Protein AF-A0A2V6MAR8-F1 (afdb_monomer)

Radius of gyration: 21.87 Å; Cα contacts (8 Å, |Δi|>4): 133; chains: 1; bounding box: 44×50×60 Å

Mean predicted aligned error: 7.41 Å

Secondary structure (DSSP, 8-state):
--GGGS-HHHHTT-----SS-----PPPHHHHHHHHHHHHHHH-S--SHHHHHHHHHHHHHHHHHHHHHHHHHHHHHHHHHHHHHTTTS-HHHHHHHHHHHHHHHHHHHHHHHHHHHHHHHHHHHHHHHHHHT-S--S-GGGHHHHHHHHHHS-HHHHHHHHHHHHHHHHHHTTTS-HHHHHHHHHHHHH-

pLDDT: mean 89.57, std 11.99, range [52.94, 98.31]

Solvent-accessible surface area (backbone atoms only — not comparable to full-atom values): 10884 Å² total; per-residue (Å²): 133,69,76,86,78,53,59,68,79,56,56,77,68,55,77,86,70,73,94,69,69,90,65,79,77,75,68,51,75,69,47,46,52,49,51,52,52,51,40,55,58,52,68,53,89,70,78,36,66,67,56,8,49,52,51,26,52,50,53,51,52,50,52,51,52,51,51,49,53,46,47,53,55,44,53,57,50,50,52,53,48,47,72,72,36,67,88,78,52,60,76,64,60,54,56,52,49,54,53,49,45,55,53,47,42,56,52,54,46,52,52,56,51,48,50,48,53,50,50,53,48,52,51,55,49,36,22,50,33,53,64,71,72,55,86,80,69,87,54,68,97,44,45,70,37,26,40,54,48,26,77,74,50,54,70,69,61,52,54,52,25,53,52,38,48,51,54,35,52,57,46,64,74,52,91,58,61,59,72,59,47,42,44,55,30,26,48,64,48,51,75

Structure (mmCIF, N/CA/C/O backbone):
data_AF-A0A2V6MAR8-F1
#
_entry.id   AF-A0A2V6MAR8-F1
#
loop_
_atom_site.group_PDB
_atom_site.id
_atom_site.type_symbol
_atom_site.label_atom_id
_atom_site.label_alt_id
_atom_site.label_comp_id
_atom_site.label_asym_id
_atom_site.label_entity_id
_atom_site.label_seq_id
_atom_site.pdbx_PDB_ins_code
_atom_site.Cartn_x
_atom_site.Cartn_y
_atom_site.Cartn_z
_atom_site.occupancy
_atom_site.B_iso_or_equiv
_atom_site.auth_seq_id
_atom_site.auth_comp_id
_atom_site.auth_asym_id
_atom_site.auth_atom_id
_atom_site.pdbx_PDB_model_num
ATOM 1 N N . ALA A 1 1 ? 12.612 -32.751 18.672 1.00 58.44 1 ALA A N 1
ATOM 2 C CA . ALA A 1 1 ? 13.575 -33.664 18.025 1.00 58.44 1 ALA A CA 1
ATOM 3 C C . ALA A 1 1 ? 14.933 -32.982 18.042 1.00 58.44 1 ALA A C 1
ATOM 5 O O . ALA A 1 1 ? 14.969 -31.790 17.761 1.00 58.44 1 ALA A O 1
ATOM 6 N N . LEU A 1 2 ? 15.996 -33.681 18.447 1.00 62.19 2 LEU A N 1
ATOM 7 C CA . LEU A 1 2 ? 17.353 -33.127 18.490 1.00 62.19 2 LEU A CA 1
ATOM 8 C C . LEU A 1 2 ? 17.918 -33.113 17.057 1.00 62.19 2 LEU A C 1
ATOM 10 O O . LEU A 1 2 ? 18.006 -34.187 16.458 1.00 62.19 2 LEU A O 1
ATOM 14 N N . PRO A 1 3 ? 18.248 -31.946 16.473 1.00 61.47 3 PRO A N 1
ATOM 15 C CA . PRO A 1 3 ? 18.734 -31.848 15.092 1.00 61.47 3 PRO A CA 1
ATOM 16 C C . PRO A 1 3 ? 20.021 -32.644 14.847 1.00 61.47 3 PRO A C 1
ATOM 18 O O . PRO A 1 3 ? 20.232 -33.151 13.751 1.00 61.47 3 PRO A O 1
ATOM 21 N N . GLU A 1 4 ? 20.842 -32.810 15.886 1.00 66.88 4 GLU A N 1
ATOM 22 C CA . GLU A 1 4 ? 22.088 -33.587 15.857 1.00 66.88 4 GLU A CA 1
ATOM 23 C C . GLU A 1 4 ? 21.898 -35.109 15.732 1.00 66.88 4 GLU A C 1
ATOM 25 O O . GLU A 1 4 ? 22.864 -35.831 15.511 1.00 66.88 4 GLU A O 1
ATOM 30 N N . ALA A 1 5 ? 20.662 -35.610 15.819 1.00 70.38 5 ALA A N 1
ATOM 31 C CA . ALA A 1 5 ? 20.344 -37.016 15.559 1.00 70.38 5 ALA A CA 1
ATOM 32 C C . ALA A 1 5 ? 20.060 -37.313 14.070 1.00 70.38 5 ALA A C 1
ATOM 34 O O . ALA A 1 5 ? 19.787 -38.461 13.714 1.00 70.38 5 ALA A O 1
ATOM 35 N N . LEU A 1 6 ? 20.074 -36.296 13.199 1.00 66.56 6 LEU A N 1
ATOM 36 C CA . LEU A 1 6 ? 19.856 -36.468 11.764 1.00 66.56 6 LEU A CA 1
ATOM 37 C C . LEU A 1 6 ? 21.172 -36.834 11.052 1.00 66.56 6 LEU A C 1
ATOM 39 O O . LEU A 1 6 ? 22.205 -36.232 11.341 1.00 66.56 6 LEU A O 1
ATOM 43 N N . PRO A 1 7 ? 21.157 -37.771 10.084 1.00 72.06 7 PRO A N 1
ATOM 44 C CA . PRO A 1 7 ? 22.328 -38.080 9.263 1.00 72.06 7 PRO A CA 1
ATOM 45 C C . PRO A 1 7 ? 22.885 -36.827 8.563 1.00 72.06 7 PRO A C 1
ATOM 47 O O . PRO A 1 7 ? 22.108 -36.013 8.059 1.00 72.06 7 PRO A O 1
ATOM 50 N N . GLU A 1 8 ? 24.213 -36.694 8.451 1.00 60.75 8 GLU A N 1
ATOM 51 C CA . GLU A 1 8 ? 24.885 -35.523 7.842 1.00 60.75 8 GLU A CA 1
ATOM 52 C C . GLU A 1 8 ? 24.373 -35.185 6.431 1.00 60.75 8 GLU A C 1
ATOM 54 O O . GLU A 1 8 ? 24.293 -34.019 6.039 1.00 60.75 8 GLU A O 1
ATOM 59 N N . THR A 1 9 ? 23.947 -36.199 5.675 1.00 62.62 9 THR A N 1
ATOM 60 C CA . THR A 1 9 ? 23.378 -36.044 4.328 1.00 62.62 9 THR A CA 1
ATOM 61 C C . THR A 1 9 ? 22.035 -35.311 4.316 1.00 62.62 9 THR A C 1
ATOM 63 O O . THR A 1 9 ? 21.698 -34.671 3.317 1.00 62.62 9 THR A O 1
ATOM 66 N N . ILE A 1 10 ? 21.276 -35.375 5.414 1.00 61.59 10 ILE A N 1
ATOM 67 C CA . ILE A 1 10 ? 20.036 -34.621 5.618 1.00 61.59 10 ILE A CA 1
ATOM 68 C C . ILE A 1 10 ? 20.364 -33.211 6.117 1.00 61.59 10 ILE A C 1
ATOM 70 O O . ILE A 1 10 ? 19.795 -32.248 5.605 1.00 61.59 10 ILE A O 1
ATOM 74 N N . VAL A 1 11 ? 21.327 -33.062 7.034 1.00 58.59 11 VAL A N 1
ATOM 75 C CA . VAL A 1 11 ? 21.758 -31.751 7.561 1.00 58.59 11 VAL A CA 1
ATOM 76 C C . VAL A 1 11 ? 22.296 -30.849 6.443 1.00 58.59 11 VAL A C 1
ATOM 78 O O . VAL A 1 11 ? 21.916 -29.685 6.368 1.00 58.59 11 VAL A O 1
ATOM 81 N N . SER A 1 12 ? 23.067 -31.397 5.494 1.00 63.56 12 SER A N 1
ATOM 82 C CA . SER A 1 12 ? 23.578 -30.662 4.322 1.00 63.56 12 SER A CA 1
ATOM 83 C C . SER A 1 12 ? 22.485 -30.147 3.371 1.00 63.56 12 SER A C 1
ATOM 85 O O . SER A 1 12 ? 22.765 -29.276 2.547 1.00 63.56 12 SER A O 1
ATOM 87 N N . ARG A 1 13 ? 21.262 -30.689 3.440 1.00 63.19 13 ARG A N 1
ATOM 88 C CA . ARG A 1 13 ? 20.110 -30.278 2.614 1.00 63.19 13 ARG A CA 1
ATOM 89 C C . ARG A 1 13 ? 19.096 -29.433 3.380 1.00 63.19 13 ARG A C 1
ATOM 91 O O . ARG A 1 13 ? 18.152 -28.924 2.779 1.00 63.19 13 ARG A O 1
ATOM 98 N N . CYS A 1 14 ? 19.268 -29.288 4.690 1.00 67.94 14 CYS A N 1
ATOM 99 C CA . CYS A 1 14 ? 18.404 -28.451 5.501 1.00 67.94 14 CYS A CA 1
ATOM 100 C C . CYS A 1 14 ? 18.826 -26.990 5.337 1.00 67.94 14 CYS A C 1
ATOM 102 O O . CYS A 1 14 ? 19.854 -26.557 5.853 1.00 67.94 14 CYS A O 1
ATOM 104 N N . LEU A 1 15 ? 18.004 -26.212 4.635 1.00 66.81 15 LEU A N 1
ATOM 105 C CA . LEU A 1 15 ? 18.056 -24.760 4.732 1.00 66.81 15 LEU A CA 1
ATOM 106 C C . LEU A 1 15 ? 17.546 -24.372 6.122 1.00 66.81 15 LEU A C 1
ATOM 108 O O . LEU A 1 15 ? 16.363 -24.534 6.422 1.00 66.81 15 LEU A O 1
ATOM 112 N N . SER A 1 16 ? 18.440 -23.877 6.979 1.00 66.31 16 SER A N 1
ATOM 113 C CA . SER A 1 16 ? 18.031 -23.227 8.223 1.00 66.31 16 SER A CA 1
ATOM 114 C C . SER A 1 16 ? 17.357 -21.907 7.860 1.00 66.31 16 SER A C 1
ATOM 116 O O . SER A 1 16 ? 18.019 -20.915 7.556 1.00 66.31 16 SER A O 1
ATOM 118 N N . LEU A 1 17 ? 16.026 -21.925 7.812 1.00 65.88 17 LEU A N 1
ATOM 119 C CA . LEU A 1 17 ? 15.206 -20.737 7.631 1.00 65.88 17 LEU A CA 1
ATOM 120 C C . LEU A 1 17 ? 14.864 -20.202 9.022 1.00 65.88 17 LEU A C 1
ATOM 122 O O . LEU A 1 17 ? 14.021 -20.796 9.702 1.00 65.88 17 LEU A O 1
ATOM 126 N N . PRO A 1 18 ? 15.498 -19.111 9.489 1.00 63.75 18 PRO A N 1
ATOM 127 C CA . PRO A 1 18 ? 15.055 -18.477 10.716 1.00 63.75 18 PRO A CA 1
ATOM 128 C C . PRO A 1 18 ? 13.604 -18.026 10.513 1.00 63.75 18 PRO A C 1
ATOM 130 O O . PRO A 1 18 ? 13.328 -17.132 9.720 1.00 63.75 18 PRO A O 1
ATOM 133 N N . LEU A 1 19 ? 12.664 -18.645 11.236 1.00 64.50 19 LEU A N 1
ATOM 134 C CA . LEU A 1 19 ? 11.239 -18.277 11.185 1.00 64.50 19 LEU A CA 1
ATOM 135 C C . LEU A 1 19 ? 10.986 -16.856 11.713 1.00 64.50 19 LEU A C 1
ATOM 137 O O . LEU A 1 19 ? 9.907 -16.298 11.535 1.00 64.50 19 LEU A O 1
ATOM 141 N N . ARG A 1 20 ? 11.983 -16.282 12.392 1.00 55.28 20 ARG A N 1
ATOM 142 C CA . ARG A 1 20 ? 11.962 -14.946 12.966 1.00 55.28 20 ARG A CA 1
ATOM 143 C C . ARG A 1 20 ? 13.319 -14.297 12.724 1.00 55.28 20 ARG A C 1
ATOM 145 O O . ARG A 1 20 ? 14.280 -14.559 13.442 1.00 55.28 20 ARG A O 1
ATOM 152 N N . THR A 1 21 ? 13.407 -13.471 11.693 1.00 56.12 21 THR A N 1
ATOM 153 C CA . THR A 1 21 ? 14.585 -12.638 11.456 1.00 56.12 21 THR A CA 1
ATOM 154 C C . THR A 1 21 ? 14.497 -11.439 12.395 1.00 56.12 21 THR A C 1
ATOM 156 O O . THR A 1 21 ? 13.530 -10.688 12.339 1.00 56.12 21 THR A O 1
ATOM 159 N N . ALA A 1 22 ? 15.492 -11.242 13.261 1.00 53.09 22 ALA A N 1
ATOM 160 C CA . ALA A 1 22 ? 15.591 -10.074 14.146 1.00 53.09 22 ALA A CA 1
ATOM 161 C C . ALA A 1 22 ? 15.961 -8.776 13.397 1.00 53.09 22 ALA A C 1
ATOM 163 O O . ALA A 1 22 ? 16.475 -7.839 13.997 1.00 53.09 22 ALA A O 1
ATOM 164 N N . SER A 1 23 ? 15.760 -8.731 12.078 1.00 52.94 23 SER A N 1
ATOM 165 C CA . SER A 1 23 ? 15.956 -7.502 11.326 1.00 52.94 23 SER A CA 1
ATOM 166 C C . SER A 1 23 ? 14.711 -6.660 11.525 1.00 52.94 23 SER A C 1
ATOM 168 O O . SER A 1 23 ? 13.635 -7.039 11.062 1.00 52.94 23 SER A O 1
ATOM 170 N N . GLU A 1 24 ? 14.866 -5.516 12.184 1.00 58.97 24 GLU A N 1
ATOM 171 C CA . GLU A 1 24 ? 13.957 -4.393 11.992 1.00 58.97 24 GLU A CA 1
ATOM 172 C C . GLU A 1 24 ? 13.887 -4.154 10.482 1.00 58.97 24 GLU A C 1
ATOM 174 O O . GLU A 1 24 ? 14.862 -3.740 9.850 1.00 58.97 24 GLU A O 1
ATOM 179 N N . ILE A 1 25 ? 12.777 -4.545 9.857 1.00 66.12 25 ILE A N 1
ATOM 180 C CA . ILE A 1 25 ? 12.529 -4.194 8.465 1.00 66.12 25 ILE A CA 1
ATOM 181 C C . ILE A 1 25 ? 12.290 -2.694 8.501 1.00 66.12 25 ILE A C 1
ATOM 183 O O . ILE A 1 25 ? 11.213 -2.246 8.886 1.00 66.12 25 ILE A O 1
ATOM 187 N N . VAL A 1 26 ? 13.328 -1.924 8.176 1.00 80.81 26 VAL A N 1
ATOM 188 C CA . VAL A 1 26 ? 13.232 -0.469 8.120 1.00 80.81 26 VAL A CA 1
ATOM 189 C C . VAL A 1 26 ? 12.204 -0.128 7.040 1.00 80.81 26 VAL A C 1
ATOM 191 O O . VAL A 1 26 ? 12.432 -0.474 5.875 1.00 80.81 26 VAL A O 1
ATOM 194 N N . PRO A 1 27 ? 11.079 0.520 7.393 1.00 87.88 27 PRO A N 1
ATOM 195 C CA . PRO A 1 27 ? 10.069 0.874 6.411 1.00 87.88 27 PRO A CA 1
ATOM 196 C C . PRO A 1 27 ? 10.674 1.809 5.363 1.00 87.88 27 PRO A C 1
ATOM 198 O O . PRO A 1 27 ? 11.420 2.733 5.688 1.00 87.88 27 PRO A O 1
ATOM 201 N N . SER A 1 28 ? 10.352 1.592 4.095 1.00 92.31 28 SER A N 1
ATOM 202 C CA . SER A 1 28 ? 10.667 2.546 3.033 1.00 92.31 28 SER A CA 1
ATOM 203 C C . SER A 1 28 ? 9.974 3.894 3.282 1.00 92.31 28 SER A C 1
ATOM 205 O O . SER A 1 28 ? 8.983 3.952 4.016 1.00 92.31 28 SER A O 1
ATOM 207 N N . PRO A 1 29 ? 10.426 4.993 2.650 1.00 94.69 29 PRO A N 1
ATOM 208 C CA . PRO A 1 29 ? 9.778 6.298 2.792 1.00 94.69 29 PRO A CA 1
ATOM 209 C C . PRO A 1 29 ? 8.272 6.267 2.493 1.00 94.69 29 PRO A C 1
ATOM 211 O O . PRO A 1 29 ? 7.489 6.939 3.160 1.00 94.69 29 PRO A O 1
ATOM 214 N N . GLN A 1 30 ? 7.854 5.447 1.526 1.00 95.06 30 GLN A N 1
ATOM 215 C CA . GLN A 1 30 ? 6.448 5.267 1.177 1.00 95.06 30 GLN A CA 1
ATOM 216 C C . GLN A 1 30 ? 5.674 4.521 2.275 1.00 95.06 30 GLN A C 1
ATOM 218 O O . GLN A 1 30 ? 4.552 4.896 2.604 1.00 95.06 30 GLN A O 1
ATOM 223 N N . GLU A 1 31 ? 6.273 3.499 2.889 1.00 95.88 31 GLU A N 1
ATOM 224 C CA . GLU A 1 31 ? 5.668 2.794 4.027 1.00 95.88 31 GLU A CA 1
ATOM 225 C C . GLU A 1 31 ? 5.588 3.705 5.263 1.00 95.88 31 GLU A C 1
ATOM 227 O O . GLU A 1 31 ? 4.558 3.735 5.934 1.00 95.88 31 GLU A O 1
ATOM 232 N N . MET A 1 32 ? 6.617 4.519 5.528 1.00 96.00 32 MET A N 1
ATOM 233 C CA . MET A 1 32 ? 6.593 5.520 6.603 1.00 96.00 32 MET A CA 1
ATOM 234 C C . MET A 1 32 ? 5.477 6.550 6.408 1.00 96.00 32 MET A C 1
ATOM 236 O O . MET A 1 32 ? 4.772 6.888 7.360 1.00 96.00 32 MET A O 1
ATOM 240 N N . GLU A 1 33 ? 5.283 7.031 5.181 1.00 96.88 33 GLU A N 1
ATOM 241 C CA . GLU A 1 33 ? 4.221 7.986 4.872 1.00 96.88 33 GLU A CA 1
ATOM 242 C C . GLU A 1 33 ? 2.826 7.364 5.044 1.00 96.88 33 GLU A C 1
ATOM 244 O O . GLU A 1 33 ? 1.922 7.997 5.599 1.00 96.88 33 GLU A O 1
ATOM 249 N N . LEU A 1 34 ? 2.656 6.098 4.651 1.00 97.88 34 LEU A N 1
ATOM 250 C CA . LEU A 1 34 ? 1.433 5.350 4.926 1.00 97.88 34 LEU A CA 1
ATOM 251 C C . LEU A 1 34 ? 1.178 5.237 6.436 1.00 97.88 34 LEU A C 1
ATOM 253 O O . LEU A 1 34 ? 0.079 5.545 6.896 1.00 97.88 34 LEU A O 1
ATOM 257 N N . LEU A 1 35 ? 2.184 4.853 7.224 1.00 97.38 35 LEU A N 1
ATOM 258 C CA . LEU A 1 35 ? 2.075 4.771 8.683 1.00 97.38 35 LEU A CA 1
ATOM 259 C C . LEU A 1 35 ? 1.703 6.123 9.306 1.00 97.38 35 LEU A C 1
ATOM 261 O O . LEU A 1 35 ? 0.819 6.184 10.161 1.00 97.38 35 LEU A O 1
ATOM 265 N N . ARG A 1 36 ? 2.297 7.224 8.830 1.00 97.00 36 ARG A N 1
ATOM 266 C CA . ARG A 1 36 ? 1.952 8.586 9.264 1.00 97.00 36 ARG A CA 1
ATOM 267 C C . ARG A 1 36 ? 0.477 8.899 9.013 1.00 97.00 36 ARG A C 1
ATOM 269 O O . ARG A 1 36 ? -0.202 9.435 9.892 1.00 97.00 36 ARG A O 1
ATOM 276 N N . LEU A 1 37 ? -0.031 8.544 7.835 1.00 96.94 37 LEU A N 1
ATOM 277 C CA . LEU A 1 37 ? -1.436 8.709 7.478 1.00 96.94 37 LEU A CA 1
ATOM 278 C C . LEU A 1 37 ? -2.366 7.864 8.369 1.00 96.94 37 LEU A C 1
ATOM 280 O O . LEU A 1 37 ? -3.408 8.355 8.810 1.00 96.94 37 LEU A O 1
ATOM 284 N N . LEU A 1 38 ? -1.982 6.629 8.699 1.00 97.19 38 LEU A N 1
ATOM 285 C CA . LEU A 1 38 ? -2.751 5.760 9.598 1.00 97.19 38 LEU A CA 1
ATOM 286 C C . LEU A 1 38 ? -2.758 6.284 11.041 1.00 97.19 38 LEU A C 1
ATOM 288 O O . LEU A 1 38 ? -3.809 6.300 11.686 1.00 97.19 38 LEU A O 1
ATOM 292 N N . CYS A 1 39 ? -1.623 6.785 11.530 1.00 96.62 39 CYS A N 1
ATOM 293 C CA . CYS A 1 39 ? -1.519 7.452 12.827 1.00 96.62 39 CYS A CA 1
ATOM 294 C C . CYS A 1 39 ? -2.410 8.695 12.898 1.00 96.62 39 CYS A C 1
ATOM 296 O O . CYS A 1 39 ? -3.167 8.854 13.858 1.00 96.62 39 CYS A O 1
ATOM 298 N N . ALA A 1 40 ? -2.396 9.538 11.860 1.00 94.50 40 ALA A N 1
ATOM 299 C CA . ALA A 1 40 ? -3.293 10.688 11.772 1.00 94.50 40 ALA A CA 1
ATOM 300 C C . ALA A 1 40 ? -4.767 10.251 11.821 1.00 94.50 40 ALA A C 1
ATOM 302 O O . ALA A 1 40 ? -5.552 10.806 12.590 1.00 94.50 40 ALA A O 1
ATOM 303 N N . ARG A 1 41 ? -5.132 9.185 11.096 1.00 93.75 41 ARG A N 1
ATOM 304 C CA . ARG A 1 41 ? -6.489 8.625 11.134 1.00 93.75 41 ARG A CA 1
ATOM 305 C C . ARG A 1 41 ? -6.877 8.100 12.519 1.00 93.75 41 ARG A C 1
ATOM 307 O O . ARG A 1 41 ? -8.009 8.302 12.951 1.00 93.75 41 ARG A O 1
ATOM 314 N N . ALA A 1 42 ? -5.968 7.442 13.232 1.00 93.00 42 ALA A N 1
ATOM 315 C CA . ALA A 1 42 ? -6.207 6.988 14.604 1.00 93.00 42 ALA A CA 1
ATOM 316 C C . ALA A 1 42 ? -6.341 8.155 15.603 1.00 93.00 42 ALA A C 1
ATOM 318 O O . ALA A 1 42 ? -7.013 8.037 16.636 1.00 93.00 42 ALA A O 1
ATOM 319 N N . ALA A 1 43 ? -5.718 9.301 15.315 1.00 91.38 43 ALA A N 1
ATOM 320 C CA . ALA A 1 43 ? -5.823 10.502 16.134 1.00 91.38 43 ALA A CA 1
ATOM 321 C C . ALA A 1 43 ? -7.224 11.144 16.061 1.00 91.38 43 ALA A C 1
ATOM 323 O O . ALA A 1 43 ? -7.704 11.671 17.070 1.00 91.38 43 ALA A O 1
ATOM 324 N N . GLU A 1 44 ? -7.906 11.038 14.918 1.00 89.25 44 GLU A N 1
ATOM 325 C CA . GLU A 1 44 ? -9.228 11.625 14.678 1.00 89.25 44 GLU A CA 1
ATOM 326 C C . GLU A 1 44 ? -10.311 11.101 15.640 1.00 89.25 44 GLU A C 1
ATOM 328 O O . GLU A 1 44 ? -10.381 9.917 15.975 1.00 89.25 44 GLU A O 1
ATOM 333 N N . LYS A 1 45 ? -11.196 12.003 16.089 1.00 75.69 45 LYS A N 1
ATOM 334 C CA . LYS A 1 45 ? -12.317 11.665 16.986 1.00 75.69 45 LYS A CA 1
ATOM 335 C C . LYS A 1 45 ? -13.510 11.061 16.238 1.00 75.69 45 LYS A C 1
ATOM 337 O O . LYS A 1 45 ? -14.232 10.245 16.805 1.00 75.69 45 LYS A O 1
ATOM 342 N N . SER A 1 46 ? -13.736 11.464 14.986 1.00 73.38 46 SER A N 1
ATOM 343 C CA . SER A 1 46 ? -14.878 11.027 14.183 1.00 73.38 46 SER A CA 1
ATOM 344 C C . SER A 1 46 ? -14.527 9.808 13.327 1.00 73.38 46 SER A C 1
ATOM 346 O O . SER A 1 46 ? -13.733 9.856 12.385 1.00 73.38 46 SER A O 1
ATOM 348 N N . ARG A 1 47 ? -15.183 8.683 13.615 1.00 72.81 47 ARG A N 1
ATOM 349 C CA . ARG A 1 47 ? -15.173 7.507 12.740 1.00 72.81 47 ARG A CA 1
ATOM 350 C C . ARG A 1 47 ? -16.332 7.618 11.764 1.00 72.81 47 ARG A C 1
ATOM 352 O O . ARG A 1 47 ? -17.442 7.180 12.036 1.00 72.81 47 ARG A O 1
ATOM 359 N N . GLY A 1 48 ? -16.072 8.329 10.674 1.00 83.94 48 GLY A N 1
ATOM 360 C CA . GLY A 1 48 ? -17.031 8.542 9.601 1.00 83.94 48 GLY A CA 1
ATOM 361 C C . GLY A 1 48 ? -16.467 8.166 8.239 1.00 83.94 48 GLY A C 1
ATOM 362 O O . GLY A 1 48 ? -15.276 7.891 8.084 1.00 83.94 48 GLY A O 1
ATOM 363 N N . ILE A 1 49 ? -17.360 8.209 7.256 1.00 92.31 49 ILE A N 1
ATOM 364 C CA . ILE A 1 49 ? -17.086 7.959 5.839 1.00 92.31 49 ILE A CA 1
ATOM 365 C C . ILE A 1 49 ? -15.967 8.877 5.316 1.00 92.31 49 ILE A C 1
ATOM 367 O O . ILE A 1 49 ? -15.078 8.413 4.611 1.00 92.31 49 ILE A O 1
ATOM 371 N N . GLU A 1 50 ? -15.952 10.148 5.728 1.00 91.81 50 GLU A N 1
ATOM 372 C CA . GLU A 1 50 ? -14.934 11.131 5.327 1.00 91.81 50 GLU A CA 1
ATOM 373 C C . GLU A 1 50 ? -13.504 10.664 5.637 1.00 91.81 50 GLU A C 1
ATOM 375 O O . GLU A 1 50 ? -12.625 10.727 4.782 1.00 91.81 50 GLU A O 1
ATOM 380 N N . GLY A 1 51 ? -13.265 10.133 6.838 1.00 91.69 51 GLY A N 1
ATOM 381 C CA . GLY A 1 51 ? -11.930 9.676 7.215 1.00 91.69 51 GLY A CA 1
ATOM 382 C C . GLY A 1 51 ? -11.500 8.402 6.485 1.00 91.69 51 GLY A C 1
ATOM 383 O O . GLY A 1 51 ? -10.317 8.226 6.211 1.00 91.69 51 GLY A O 1
ATOM 384 N N . ALA A 1 52 ? -12.446 7.536 6.107 1.00 94.12 52 ALA A N 1
ATOM 385 C CA . ALA A 1 52 ? -12.149 6.393 5.247 1.00 94.12 52 ALA A CA 1
ATOM 386 C C . ALA A 1 52 ? -11.753 6.841 3.827 1.00 94.12 52 ALA A C 1
ATOM 388 O O . ALA A 1 52 ? -10.782 6.324 3.274 1.00 94.12 52 ALA A O 1
ATOM 389 N N . TYR A 1 53 ? -12.433 7.852 3.273 1.00 95.06 53 TYR A N 1
ATOM 390 C CA . TYR A 1 53 ? -12.042 8.463 1.999 1.00 95.06 53 TYR A CA 1
ATOM 391 C C . TYR A 1 53 ? -10.685 9.160 2.072 1.00 95.06 53 TYR A C 1
ATOM 393 O O . TYR A 1 53 ? -9.891 9.006 1.152 1.00 95.06 53 TYR A O 1
ATOM 401 N N . ARG A 1 54 ? -10.378 9.865 3.168 1.00 94.75 54 ARG A N 1
ATOM 402 C CA . ARG A 1 54 ? -9.059 10.486 3.374 1.00 94.75 54 ARG A CA 1
ATOM 403 C C . ARG A 1 54 ? -7.935 9.450 3.318 1.00 94.75 54 ARG A C 1
ATOM 405 O O . ARG A 1 54 ? -6.918 9.689 2.674 1.00 94.75 54 ARG A O 1
ATOM 412 N N . VAL A 1 55 ? -8.136 8.286 3.943 1.00 96.06 55 VAL A N 1
ATOM 413 C CA . VAL A 1 55 ? -7.173 7.177 3.867 1.00 96.06 55 VAL A CA 1
ATOM 414 C C . VAL A 1 55 ? -7.056 6.639 2.442 1.00 96.06 55 VAL A C 1
ATOM 416 O O . VAL A 1 55 ? -5.942 6.509 1.942 1.00 96.06 55 VAL A O 1
ATOM 419 N N . SER A 1 56 ? -8.185 6.393 1.769 1.00 96.94 56 SER A N 1
ATOM 420 C CA . SER A 1 56 ? -8.201 5.940 0.371 1.00 96.94 56 SER A CA 1
ATOM 421 C C . SER A 1 56 ? -7.439 6.895 -0.553 1.00 96.94 56 SER A C 1
ATOM 423 O O . SER A 1 56 ? -6.534 6.476 -1.269 1.00 96.94 56 SER A O 1
ATOM 425 N N . GLN A 1 57 ? -7.751 8.192 -0.494 1.00 97.12 57 GLN A N 1
ATOM 426 C CA . GLN A 1 57 ? -7.113 9.225 -1.310 1.00 97.12 57 GLN A CA 1
ATOM 427 C C . GLN A 1 57 ? -5.614 9.325 -1.034 1.00 97.12 57 GLN A C 1
ATOM 429 O O . GLN A 1 57 ? -4.831 9.453 -1.971 1.00 97.12 57 GLN A O 1
ATOM 434 N N . GLY A 1 58 ? -5.200 9.224 0.231 1.00 97.50 58 GLY A N 1
ATOM 435 C CA . GLY A 1 58 ? -3.784 9.226 0.578 1.00 97.50 58 GLY A CA 1
ATOM 436 C C . GLY A 1 58 ? -3.036 8.014 0.021 1.00 97.50 58 GLY A C 1
ATOM 437 O O . GLY A 1 58 ? -1.978 8.184 -0.577 1.00 97.50 58 GLY A O 1
ATOM 438 N N . ILE A 1 59 ? -3.604 6.806 0.121 1.00 97.81 59 ILE A N 1
ATOM 439 C CA . ILE A 1 59 ? -3.007 5.600 -0.479 1.00 97.81 59 ILE A CA 1
ATOM 440 C C . ILE A 1 59 ? -2.933 5.733 -2.0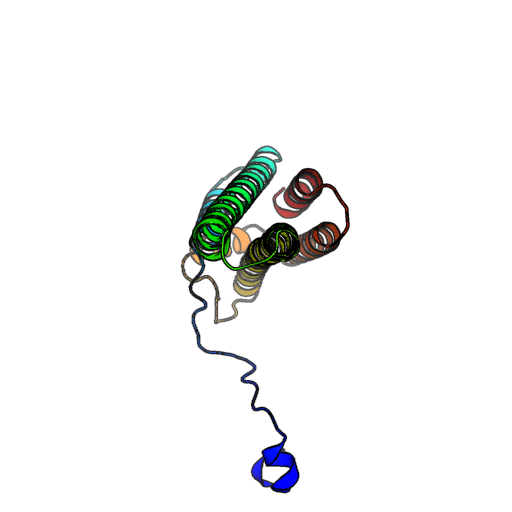06 1.00 97.81 59 ILE A C 1
ATOM 442 O O . ILE A 1 59 ? -1.897 5.436 -2.597 1.00 97.81 59 ILE A O 1
ATOM 446 N N . GLN A 1 60 ? -3.995 6.222 -2.653 1.00 97.56 60 GLN A N 1
ATOM 447 C CA . GLN A 1 60 ? -4.004 6.461 -4.100 1.00 97.56 60 GLN A CA 1
ATOM 448 C C . GLN A 1 60 ? -2.937 7.483 -4.521 1.00 97.56 60 GLN A C 1
ATOM 450 O O . GLN A 1 60 ? -2.234 7.268 -5.508 1.00 97.56 60 GLN A O 1
ATOM 455 N N . ALA A 1 61 ? -2.765 8.566 -3.758 1.00 97.81 61 ALA A N 1
ATOM 456 C CA . ALA A 1 61 ? -1.719 9.554 -4.005 1.00 97.81 61 ALA A CA 1
ATOM 457 C C . ALA A 1 61 ? -0.312 8.946 -3.872 1.00 97.81 61 ALA A C 1
ATOM 459 O O . ALA A 1 61 ? 0.531 9.179 -4.741 1.00 97.81 61 ALA A O 1
ATOM 460 N N . LEU A 1 62 ? -0.070 8.112 -2.849 1.00 97.75 62 LEU A N 1
ATOM 461 C CA . LEU A 1 62 ? 1.190 7.369 -2.717 1.00 97.75 62 LEU A CA 1
ATOM 462 C C . LEU A 1 62 ? 1.443 6.471 -3.923 1.00 97.75 62 LEU A C 1
ATOM 464 O O . LEU A 1 62 ? 2.537 6.485 -4.479 1.00 97.75 62 LEU A O 1
ATOM 468 N N . LEU A 1 63 ? 0.445 5.693 -4.336 1.00 97.88 63 LEU A N 1
ATOM 469 C CA . LEU A 1 63 ? 0.580 4.765 -5.455 1.00 97.88 63 LEU A CA 1
ATOM 470 C C . LEU A 1 63 ? 0.844 5.486 -6.776 1.00 9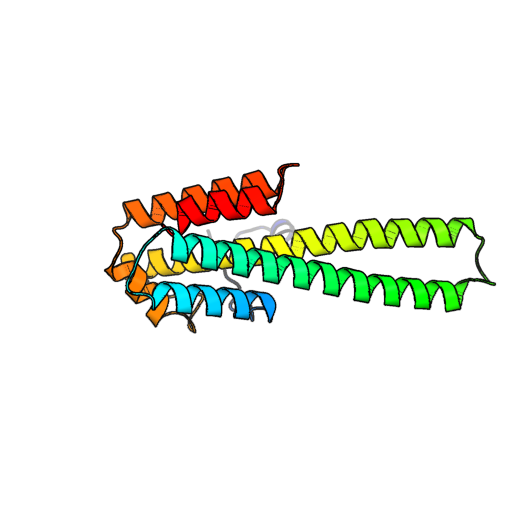7.88 63 LEU A C 1
ATOM 472 O O . LEU A 1 63 ? 1.651 5.011 -7.573 1.00 97.88 63 LEU A O 1
ATOM 476 N N . ASN A 1 64 ? 0.223 6.645 -6.993 1.00 97.69 64 ASN A N 1
ATOM 477 C CA . ASN A 1 64 ? 0.508 7.480 -8.155 1.00 97.69 64 ASN A CA 1
ATOM 478 C C . ASN A 1 64 ? 1.943 8.020 -8.122 1.00 97.69 64 ASN A C 1
ATOM 480 O O . ASN A 1 64 ? 2.634 7.939 -9.133 1.00 97.69 64 ASN A O 1
ATOM 484 N N . SER A 1 65 ? 2.415 8.486 -6.962 1.00 97.69 65 SER A N 1
ATOM 485 C CA . SER A 1 65 ? 3.802 8.933 -6.776 1.00 97.69 65 SER A CA 1
ATOM 486 C C . SER A 1 65 ? 4.815 7.803 -7.013 1.00 97.69 65 SER A C 1
ATOM 488 O O . SER A 1 65 ? 5.798 7.983 -7.725 1.00 97.69 65 SER A O 1
ATOM 490 N N . ILE A 1 66 ? 4.536 6.597 -6.507 1.00 97.62 66 ILE A N 1
ATOM 491 C CA . ILE A 1 66 ? 5.356 5.400 -6.754 1.00 97.62 66 ILE A CA 1
ATOM 492 C C . ILE A 1 66 ? 5.417 5.081 -8.249 1.00 97.62 66 ILE A C 1
ATOM 494 O O . ILE A 1 66 ? 6.493 4.818 -8.782 1.00 97.62 66 ILE A O 1
ATOM 498 N N . ARG A 1 67 ? 4.267 5.099 -8.933 1.00 97.75 67 ARG A N 1
ATOM 499 C CA . ARG A 1 67 ? 4.190 4.824 -10.372 1.00 97.75 67 ARG A CA 1
ATOM 500 C C . ARG A 1 67 ? 5.002 5.840 -11.175 1.00 97.75 67 ARG A C 1
ATOM 502 O O . ARG A 1 67 ? 5.703 5.449 -12.103 1.00 97.75 67 ARG A O 1
ATOM 509 N N . GLU A 1 68 ? 4.918 7.114 -10.801 1.00 97.69 68 GLU A N 1
ATOM 510 C CA . GLU A 1 68 ? 5.699 8.198 -11.397 1.00 97.69 68 GLU A CA 1
ATOM 511 C C . GLU A 1 68 ? 7.198 7.962 -11.233 1.00 97.69 68 GLU A C 1
ATOM 513 O O . GLU A 1 68 ? 7.925 7.885 -12.221 1.00 97.69 68 GLU A O 1
ATOM 518 N N . GLN A 1 69 ? 7.635 7.738 -9.993 1.00 97.81 69 GLN A N 1
ATOM 519 C CA . GLN A 1 69 ? 9.037 7.525 -9.661 1.00 97.81 69 GLN A CA 1
ATOM 520 C C . GLN A 1 69 ? 9.637 6.348 -10.445 1.00 97.81 69 GLN A C 1
ATOM 522 O O . GLN A 1 69 ? 10.695 6.487 -11.054 1.00 97.81 69 GLN A O 1
ATOM 527 N N . ILE A 1 70 ? 8.956 5.197 -10.472 1.00 98.00 70 ILE A N 1
ATOM 528 C CA . ILE A 1 70 ? 9.436 4.010 -11.198 1.00 98.00 70 ILE A CA 1
ATOM 529 C C . ILE A 1 70 ? 9.543 4.304 -12.697 1.00 98.00 70 ILE A C 1
ATOM 531 O O . ILE A 1 70 ? 10.508 3.893 -13.346 1.00 98.00 70 ILE A O 1
ATOM 535 N N . ARG A 1 71 ? 8.552 5.005 -13.261 1.00 97.81 71 ARG A N 1
ATOM 536 C CA . ARG A 1 71 ? 8.543 5.340 -14.686 1.00 97.81 71 ARG A CA 1
ATOM 537 C C . ARG A 1 71 ? 9.708 6.256 -15.043 1.00 97.81 71 ARG A C 1
ATOM 539 O O . ARG A 1 71 ? 10.398 5.980 -16.021 1.00 97.81 71 ARG A O 1
ATOM 546 N N . ASP A 1 72 ? 9.957 7.288 -14.247 1.00 98.31 72 ASP A N 1
ATOM 547 C CA . ASP A 1 72 ? 11.051 8.231 -14.481 1.00 98.31 72 ASP A CA 1
ATOM 548 C C . ASP A 1 72 ? 12.420 7.552 -14.343 1.00 98.31 72 ASP A C 1
ATOM 550 O O . ASP A 1 72 ? 13.295 7.725 -15.197 1.00 98.31 72 ASP A O 1
ATOM 554 N N . GLU A 1 73 ? 12.596 6.710 -13.319 1.00 98.00 73 GLU A N 1
ATOM 555 C CA . GLU A 1 73 ? 13.814 5.920 -13.116 1.00 98.00 73 GLU A CA 1
ATOM 556 C C . GLU A 1 73 ? 14.101 4.998 -14.312 1.00 98.00 73 GLU A C 1
ATOM 558 O O . GLU A 1 73 ? 15.238 4.922 -14.791 1.00 98.00 73 GLU A O 1
ATOM 563 N N . HIS A 1 74 ? 13.080 4.300 -14.816 1.00 98.19 74 HIS A N 1
ATOM 564 C CA . HIS A 1 74 ? 13.228 3.361 -15.930 1.00 98.19 74 HIS A CA 1
ATOM 565 C C . HIS A 1 74 ? 13.377 4.070 -17.277 1.00 98.19 74 HIS A C 1
ATOM 567 O O . HIS A 1 74 ? 14.204 3.649 -18.082 1.00 98.19 74 HIS A O 1
ATOM 573 N N . ALA A 1 75 ? 12.687 5.190 -17.502 1.00 97.56 75 ALA A N 1
ATOM 574 C CA . ALA A 1 75 ? 12.894 6.026 -18.683 1.00 97.56 75 ALA A CA 1
ATOM 575 C C . ALA A 1 75 ? 14.329 6.582 -18.731 1.00 97.56 75 ALA A C 1
ATOM 577 O O . ALA A 1 75 ? 14.984 6.552 -19.775 1.00 97.56 75 ALA A O 1
ATOM 578 N N . ALA A 1 76 ? 14.866 7.029 -17.592 1.00 98.00 76 ALA A N 1
ATOM 579 C CA . ALA A 1 76 ? 16.253 7.474 -17.495 1.00 98.00 76 ALA A CA 1
ATOM 580 C C . ALA A 1 76 ? 17.258 6.325 -17.702 1.00 98.00 76 ALA A C 1
ATOM 582 O O . ALA A 1 76 ? 18.346 6.537 -18.243 1.00 98.00 76 ALA A O 1
ATOM 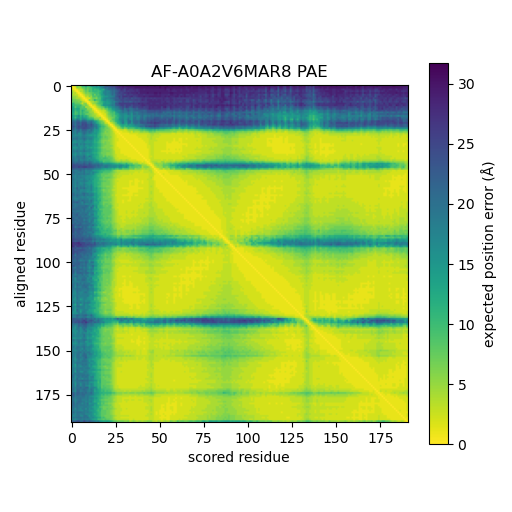583 N N . ALA A 1 77 ? 16.932 5.106 -17.265 1.00 97.19 77 ALA A N 1
ATOM 584 C CA . ALA A 1 77 ? 17.757 3.924 -17.500 1.00 97.19 77 ALA A CA 1
ATOM 585 C C . ALA A 1 77 ? 17.759 3.505 -18.980 1.00 97.19 77 ALA A C 1
ATOM 587 O O . ALA A 1 77 ? 18.838 3.360 -19.558 1.00 97.19 77 ALA A O 1
ATOM 588 N N . LEU A 1 78 ? 16.585 3.437 -19.613 1.00 96.19 78 LEU A N 1
ATOM 589 C CA . LEU A 1 78 ? 16.430 3.175 -21.044 1.00 96.19 78 LEU A CA 1
ATOM 590 C C . LEU A 1 78 ? 17.209 4.191 -21.886 1.00 96.19 78 LEU A C 1
ATOM 592 O O . LEU A 1 78 ? 18.045 3.802 -22.693 1.00 96.19 78 LEU A O 1
ATOM 596 N N . LYS A 1 79 ? 17.049 5.493 -21.619 1.00 96.38 79 LYS A N 1
ATOM 597 C CA . LYS A 1 79 ? 17.762 6.554 -22.351 1.00 96.38 79 LYS A CA 1
ATOM 598 C C . LYS A 1 79 ? 19.287 6.419 -22.272 1.00 96.38 79 LYS A C 1
ATOM 600 O O . LYS A 1 79 ? 20.000 6.719 -23.235 1.00 96.38 79 LYS A O 1
ATOM 605 N N . ARG A 1 80 ? 19.819 5.987 -21.121 1.00 95.75 80 ARG A N 1
ATOM 606 C CA . ARG A 1 80 ? 21.260 5.724 -20.955 1.00 95.75 80 ARG A CA 1
ATOM 607 C C . ARG A 1 80 ? 21.712 4.544 -21.810 1.00 95.75 80 ARG A C 1
ATOM 609 O O . ARG A 1 80 ? 22.784 4.614 -22.408 1.00 95.75 80 ARG A O 1
ATOM 616 N N . GLU A 1 81 ? 20.910 3.488 -21.879 1.00 93.88 81 GLU A N 1
ATOM 617 C CA . GLU A 1 81 ? 21.200 2.326 -22.718 1.00 93.88 81 GLU A CA 1
ATOM 618 C C . GLU A 1 81 ? 21.103 2.653 -24.205 1.00 93.88 81 GLU A C 1
ATOM 620 O O . GLU A 1 81 ? 22.043 2.359 -24.936 1.00 93.88 81 GLU A O 1
ATOM 625 N N . GLU A 1 82 ? 20.050 3.345 -24.640 1.00 93.38 82 GLU A N 1
ATOM 626 C CA . GLU A 1 82 ? 19.921 3.843 -26.012 1.00 93.38 82 GLU A CA 1
ATOM 627 C C . GLU A 1 82 ? 21.156 4.651 -26.405 1.00 93.38 82 GLU A C 1
ATOM 629 O O . GLU A 1 82 ? 21.804 4.359 -27.404 1.00 93.38 82 GLU A O 1
ATOM 634 N N . THR A 1 83 ? 21.556 5.618 -25.576 1.00 93.69 83 THR A N 1
ATOM 635 C CA . THR A 1 83 ? 22.737 6.452 -25.848 1.00 93.69 83 THR A CA 1
ATOM 636 C C . THR A 1 83 ? 24.009 5.614 -26.001 1.00 93.69 83 THR A C 1
ATOM 638 O O . THR A 1 83 ? 24.843 5.909 -26.856 1.00 93.69 83 THR A O 1
ATOM 641 N N . ARG A 1 84 ? 24.164 4.561 -25.192 1.00 93.00 84 ARG A N 1
ATOM 642 C CA . ARG A 1 84 ? 25.343 3.688 -25.207 1.00 93.00 84 ARG A CA 1
ATOM 643 C C . ARG A 1 84 ? 25.358 2.726 -26.395 1.00 93.00 84 ARG A C 1
ATOM 645 O O . ARG A 1 84 ? 26.433 2.437 -26.919 1.00 93.00 84 ARG A O 1
ATOM 652 N N . TYR A 1 85 ? 24.197 2.214 -26.791 1.00 91.94 85 TYR A N 1
ATOM 653 C CA . TYR A 1 85 ? 24.090 1.068 -27.694 1.00 91.94 85 TYR A CA 1
ATOM 654 C C . TYR A 1 85 ? 23.524 1.393 -29.081 1.00 91.94 85 TYR A C 1
ATOM 656 O O . TYR A 1 85 ? 23.568 0.539 -29.966 1.00 91.94 85 TYR A O 1
ATOM 664 N N . ARG A 1 86 ? 23.088 2.638 -29.325 1.00 87.81 86 ARG A N 1
ATOM 665 C CA . ARG A 1 86 ? 22.480 3.083 -30.595 1.00 87.81 86 ARG A CA 1
ATOM 666 C C . ARG A 1 86 ? 23.283 2.772 -31.857 1.00 87.81 86 ARG A C 1
ATOM 668 O O . ARG A 1 86 ? 22.688 2.605 -32.913 1.00 87.81 86 ARG A O 1
ATOM 675 N N . TYR A 1 87 ? 24.610 2.726 -31.764 1.00 89.31 87 TYR A N 1
ATOM 676 C CA . TYR A 1 87 ? 25.494 2.472 -32.911 1.00 89.31 87 TYR A CA 1
ATOM 677 C C . TYR A 1 87 ? 26.214 1.121 -32.846 1.00 89.31 87 TYR A C 1
ATOM 679 O O . TYR A 1 87 ? 27.061 0.843 -33.690 1.00 89.31 87 TYR A O 1
ATOM 687 N N . THR A 1 88 ? 25.935 0.304 -31.829 1.00 89.06 88 THR A N 1
ATOM 688 C CA . THR A 1 88 ? 26.652 -0.958 -31.570 1.00 89.06 88 THR A CA 1
ATOM 689 C C . THR A 1 88 ? 25.732 -2.173 -31.507 1.00 89.06 88 THR A C 1
ATOM 691 O O . THR A 1 88 ? 26.219 -3.298 -31.445 1.00 89.06 88 THR A O 1
ATOM 694 N N . THR A 1 89 ? 24.420 -1.954 -31.550 1.00 84.81 89 THR A N 1
ATOM 695 C CA . THR A 1 89 ? 23.385 -2.991 -31.566 1.00 84.81 89 THR A CA 1
ATOM 696 C C . THR A 1 89 ? 22.473 -2.785 -32.769 1.00 84.81 89 THR A C 1
ATOM 698 O O . THR A 1 89 ? 22.462 -1.707 -33.372 1.00 84.81 89 THR A O 1
ATOM 701 N N . ASP A 1 90 ? 21.745 -3.826 -33.161 1.00 80.06 90 ASP A N 1
ATOM 702 C CA . ASP A 1 90 ? 20.699 -3.683 -34.163 1.00 80.06 90 ASP A CA 1
ATOM 703 C C . ASP A 1 90 ? 19.469 -2.979 -33.562 1.00 80.06 90 ASP A C 1
ATOM 705 O O . ASP A 1 90 ? 19.269 -2.917 -32.349 1.00 80.06 90 ASP A O 1
ATOM 709 N N . GLY A 1 91 ? 18.625 -2.403 -34.422 1.00 78.31 91 GLY A N 1
ATOM 710 C CA . GLY A 1 91 ? 17.412 -1.715 -33.964 1.00 78.31 91 GLY A CA 1
ATOM 711 C C . GLY A 1 91 ? 16.421 -2.641 -33.244 1.00 78.31 91 GLY A C 1
ATOM 712 O O . GLY A 1 91 ? 15.626 -2.163 -32.438 1.00 78.31 91 GLY A O 1
ATOM 713 N N . GLY A 1 92 ? 16.492 -3.954 -33.501 1.00 88.94 92 GLY A N 1
ATOM 714 C CA . GLY A 1 92 ? 15.671 -4.965 -32.833 1.00 88.94 92 GLY A CA 1
ATOM 715 C C . GLY A 1 92 ? 15.960 -5.041 -31.336 1.00 88.94 92 GLY A C 1
ATOM 716 O O . GLY A 1 92 ? 15.032 -4.948 -30.535 1.00 88.94 92 GLY A O 1
ATOM 717 N N . TRP A 1 93 ? 17.240 -5.094 -30.952 1.00 91.00 93 TRP A N 1
ATOM 718 C CA . TRP A 1 93 ? 17.638 -5.134 -29.546 1.00 91.00 93 TRP A CA 1
ATOM 719 C C . TRP A 1 93 ? 17.114 -3.934 -28.742 1.00 91.00 93 TRP A C 1
ATOM 721 O O . TRP A 1 93 ? 16.631 -4.103 -27.623 1.00 91.00 93 TRP A O 1
ATOM 731 N N . LEU A 1 94 ? 17.146 -2.719 -29.306 1.00 90.62 94 LEU A N 1
ATOM 732 C CA . LEU A 1 94 ? 16.616 -1.528 -28.627 1.00 90.62 94 LEU A CA 1
ATOM 733 C C . LEU A 1 94 ? 15.099 -1.602 -28.409 1.00 90.62 94 LEU A C 1
ATOM 735 O O . LEU A 1 94 ? 14.631 -1.261 -27.326 1.00 90.62 94 LEU A O 1
ATOM 739 N N . SER A 1 95 ? 14.344 -2.113 -29.385 1.00 91.44 95 SER A N 1
ATOM 740 C CA . SER A 1 95 ? 12.901 -2.332 -29.226 1.00 91.44 95 SER A CA 1
ATOM 741 C C . SER A 1 95 ? 12.600 -3.331 -28.102 1.00 91.44 95 SER A C 1
ATOM 743 O O . SER A 1 95 ? 11.714 -3.094 -27.283 1.00 91.44 95 SER A O 1
ATOM 745 N N . GLU A 1 96 ? 13.356 -4.428 -28.012 1.00 94.44 96 GLU A N 1
ATOM 746 C CA . GLU A 1 96 ? 13.208 -5.406 -26.924 1.00 94.44 96 GLU A CA 1
ATOM 747 C C . GLU A 1 96 ? 13.539 -4.797 -25.552 1.00 94.44 96 GLU A C 1
ATOM 749 O O . GLU A 1 96 ? 12.922 -5.142 -24.539 1.00 94.44 96 GLU A O 1
ATOM 754 N N . ARG A 1 97 ? 14.490 -3.856 -25.497 1.00 95.00 97 ARG A N 1
ATOM 755 C CA . ARG A 1 97 ? 14.820 -3.116 -24.271 1.00 95.00 97 ARG A CA 1
ATOM 756 C C . ARG A 1 97 ? 13.703 -2.191 -23.813 1.00 95.00 97 ARG A C 1
ATOM 758 O O . ARG A 1 97 ? 13.460 -2.110 -22.606 1.00 95.00 97 ARG A O 1
ATOM 765 N N . GLU A 1 98 ? 13.005 -1.533 -24.733 1.00 94.69 98 GLU A N 1
ATOM 766 C CA . GLU A 1 98 ? 11.817 -0.749 -24.389 1.00 94.69 98 GLU A CA 1
ATOM 767 C C . GLU A 1 98 ? 10.746 -1.631 -23.737 1.00 94.69 98 GLU A C 1
ATOM 769 O O . GLU A 1 98 ? 10.220 -1.293 -22.672 1.00 94.69 98 GLU A O 1
ATOM 774 N N . ASP A 1 99 ? 10.454 -2.787 -24.335 1.00 96.94 99 ASP A N 1
ATOM 775 C CA . ASP A 1 99 ? 9.450 -3.720 -23.816 1.00 96.94 99 ASP A CA 1
ATOM 776 C C . ASP A 1 99 ? 9.866 -4.340 -22.479 1.00 96.94 99 ASP A C 1
ATOM 778 O O . ASP A 1 99 ? 9.037 -4.469 -21.572 1.00 96.94 99 ASP A O 1
ATOM 782 N N . TYR A 1 100 ? 11.159 -4.623 -22.296 1.00 96.56 100 TYR A N 1
ATOM 783 C CA . TYR A 1 100 ? 11.702 -5.004 -20.995 1.00 96.56 100 TYR A CA 1
ATOM 784 C C . TYR A 1 100 ? 11.399 -3.951 -19.927 1.00 96.56 100 TYR A C 1
ATOM 786 O O . TYR A 1 100 ? 10.927 -4.304 -18.847 1.00 96.56 100 TYR A O 1
ATOM 794 N N . TYR A 1 101 ? 11.666 -2.668 -20.192 1.00 97.44 101 TYR A N 1
ATOM 795 C CA . TYR A 1 101 ? 11.457 -1.629 -19.184 1.00 97.44 101 TYR A CA 1
ATOM 796 C C . TYR A 1 101 ? 9.973 -1.405 -18.892 1.00 97.44 101 TYR A C 1
ATOM 798 O O . TYR A 1 101 ? 9.633 -1.191 -17.731 1.00 97.44 101 TYR A O 1
ATOM 806 N N . LYS A 1 102 ? 9.083 -1.553 -19.885 1.00 97.00 102 LYS A N 1
ATOM 807 C CA . LYS A 1 102 ? 7.626 -1.565 -19.653 1.00 97.00 102 LYS A CA 1
ATOM 808 C C . LYS A 1 102 ? 7.232 -2.692 -18.694 1.00 97.00 102 LYS A C 1
ATOM 810 O O . LYS A 1 102 ? 6.550 -2.447 -17.700 1.00 97.00 102 LYS A O 1
ATOM 815 N N . ALA A 1 103 ? 7.698 -3.916 -18.948 1.00 97.69 103 ALA A N 1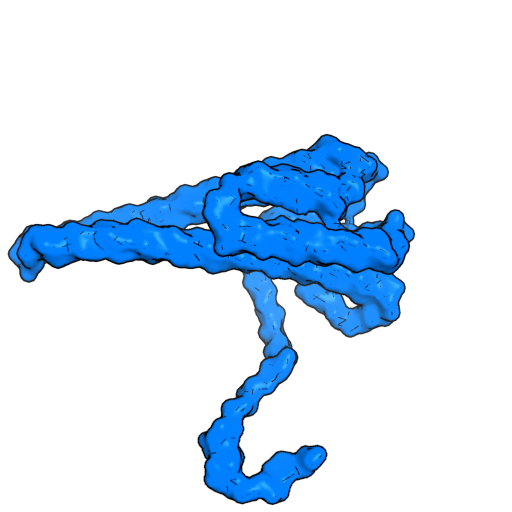
ATOM 816 C CA . ALA A 1 103 ? 7.416 -5.063 -18.086 1.00 97.69 103 ALA A CA 1
ATOM 817 C C . ALA A 1 103 ? 8.027 -4.900 -16.682 1.00 97.69 103 ALA A C 1
ATOM 819 O O . ALA A 1 103 ? 7.385 -5.222 -15.679 1.00 97.69 103 ALA A O 1
ATOM 820 N N . LEU A 1 104 ? 9.245 -4.359 -16.598 1.00 97.81 104 LEU A N 1
ATOM 821 C CA . LEU A 1 104 ? 9.928 -4.112 -15.334 1.00 97.81 104 LEU A CA 1
ATOM 822 C C . LEU A 1 104 ? 9.200 -3.051 -14.503 1.00 97.81 104 LEU A C 1
ATOM 824 O O . LEU A 1 104 ? 8.967 -3.290 -13.320 1.00 97.81 104 LEU A O 1
ATOM 828 N N . THR A 1 105 ? 8.776 -1.937 -15.113 1.00 97.88 105 THR A N 1
ATOM 829 C CA . THR A 1 105 ? 7.988 -0.893 -14.438 1.00 97.88 105 THR A CA 1
ATOM 830 C C . THR A 1 105 ? 6.752 -1.502 -13.789 1.00 97.88 105 THR A C 1
ATOM 832 O O . THR A 1 105 ? 6.496 -1.287 -12.606 1.00 97.88 105 THR A O 1
ATOM 835 N N . GLU A 1 106 ? 6.026 -2.330 -14.536 1.00 96.31 106 GLU A N 1
ATOM 836 C CA . GLU A 1 106 ? 4.823 -3.004 -14.057 1.00 96.31 106 GLU A CA 1
ATOM 837 C C . GLU A 1 106 ? 5.110 -4.028 -12.944 1.00 96.31 106 GLU A C 1
ATOM 839 O O . GLU A 1 106 ? 4.334 -4.161 -11.994 1.00 96.31 106 GLU A O 1
ATOM 844 N N . SER A 1 107 ? 6.224 -4.758 -13.023 1.00 96.94 107 SER A N 1
ATOM 845 C CA . SER A 1 107 ? 6.638 -5.705 -11.980 1.00 96.94 107 SER A CA 1
ATOM 846 C C . SER A 1 107 ? 7.013 -4.990 -10.682 1.00 96.94 107 SER A C 1
ATOM 848 O O . SER A 1 107 ? 6.529 -5.355 -9.609 1.00 96.94 107 SER A O 1
ATOM 850 N N . VAL A 1 108 ? 7.852 -3.955 -10.771 1.00 97.38 108 VAL A N 1
ATOM 851 C CA . VAL A 1 108 ? 8.283 -3.162 -9.612 1.00 97.38 108 VAL A CA 1
ATOM 852 C C . VAL A 1 108 ? 7.082 -2.454 -8.995 1.00 97.38 108 VAL A C 1
ATOM 854 O O . VAL A 1 108 ? 6.934 -2.447 -7.778 1.00 97.38 108 VAL A O 1
ATOM 857 N N . TYR A 1 109 ? 6.169 -1.925 -9.810 1.00 97.69 109 TYR A N 1
ATOM 858 C CA . TYR A 1 109 ? 4.957 -1.290 -9.307 1.00 97.69 109 TYR A CA 1
ATOM 859 C C . TYR A 1 109 ? 4.098 -2.250 -8.466 1.00 97.69 109 TYR A C 1
ATOM 861 O O . TYR A 1 109 ? 3.705 -1.907 -7.348 1.00 97.69 109 TYR A O 1
ATOM 869 N N . ARG A 1 110 ? 3.853 -3.476 -8.958 1.00 95.88 110 ARG A N 1
ATOM 870 C CA . ARG A 1 110 ? 3.102 -4.501 -8.207 1.00 95.88 110 ARG A CA 1
ATOM 871 C C . ARG A 1 110 ? 3.776 -4.856 -6.886 1.00 95.88 110 ARG A C 1
ATOM 873 O O . ARG A 1 110 ? 3.092 -4.989 -5.874 1.00 95.88 110 ARG A O 1
ATOM 880 N N . GLU A 1 111 ? 5.098 -4.970 -6.893 1.00 95.75 111 GLU A N 1
ATOM 881 C CA . GLU A 1 111 ? 5.899 -5.261 -5.706 1.00 95.75 111 GLU A CA 1
ATOM 882 C C . GLU A 1 111 ? 5.779 -4.148 -4.652 1.00 95.75 111 GLU A C 1
ATOM 884 O O . GLU A 1 111 ? 5.415 -4.419 -3.505 1.00 95.75 111 GLU A O 1
ATOM 889 N N . ARG A 1 112 ? 5.954 -2.882 -5.053 1.00 95.88 112 ARG A N 1
ATOM 890 C CA . ARG A 1 112 ? 5.822 -1.718 -4.159 1.00 95.88 112 ARG A CA 1
ATOM 891 C C . ARG A 1 112 ? 4.410 -1.566 -3.609 1.00 95.88 112 ARG A C 1
ATOM 893 O O . ARG A 1 112 ? 4.239 -1.301 -2.421 1.00 95.88 112 ARG A O 1
ATOM 900 N N . ARG A 1 113 ? 3.390 -1.780 -4.445 1.00 97.31 113 ARG A N 1
ATOM 901 C CA . ARG A 1 113 ? 1.993 -1.797 -4.000 1.00 97.31 113 ARG A CA 1
ATOM 902 C C . ARG A 1 113 ? 1.761 -2.901 -2.973 1.00 97.31 113 ARG A C 1
ATOM 904 O O . ARG A 1 113 ? 1.146 -2.634 -1.946 1.00 97.31 113 ARG A O 1
ATOM 911 N N . SER A 1 114 ? 2.274 -4.109 -3.215 1.00 96.00 114 SER A N 1
ATOM 912 C CA . SER A 1 114 ? 2.150 -5.223 -2.270 1.00 96.00 114 SER A CA 1
ATOM 913 C C . SER A 1 114 ? 2.739 -4.869 -0.906 1.00 96.00 114 SER A C 1
ATOM 915 O O . SER A 1 114 ? 2.093 -5.125 0.103 1.00 96.00 114 SER A O 1
ATOM 917 N N . ARG A 1 115 ? 3.902 -4.206 -0.855 1.00 95.56 115 ARG A N 1
ATOM 918 C CA . ARG A 1 115 ? 4.506 -3.754 0.413 1.00 95.56 115 ARG A CA 1
ATOM 919 C C . ARG A 1 115 ? 3.628 -2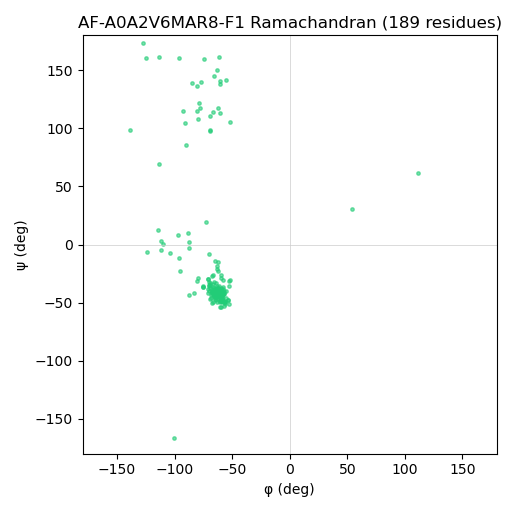.779 1.199 1.00 95.56 115 ARG A C 1
ATOM 921 O O . ARG A 1 115 ? 3.507 -2.907 2.415 1.00 95.56 115 ARG A O 1
ATOM 928 N N . LEU A 1 116 ? 2.960 -1.841 0.522 1.00 96.94 116 LEU A N 1
ATOM 929 C CA . LEU A 1 116 ? 2.000 -0.951 1.187 1.00 96.94 116 LEU A CA 1
ATOM 930 C C . LEU A 1 116 ? 0.813 -1.729 1.772 1.00 96.94 116 LEU A C 1
ATOM 932 O O . LEU A 1 116 ? 0.374 -1.438 2.884 1.00 96.94 116 LEU A O 1
ATOM 936 N N . ILE A 1 117 ? 0.314 -2.743 1.062 1.00 97.38 117 ILE A N 1
ATOM 937 C CA . ILE A 1 117 ? -0.756 -3.610 1.571 1.00 97.38 117 ILE A CA 1
ATOM 938 C C . ILE A 1 117 ? -0.276 -4.447 2.764 1.00 97.38 117 ILE A C 1
ATOM 940 O O . ILE A 1 117 ? -0.985 -4.536 3.763 1.00 97.38 117 ILE A O 1
ATOM 944 N N . GLU A 1 118 ? 0.941 -4.988 2.724 1.00 95.88 118 GLU A N 1
ATOM 945 C CA . GLU A 1 118 ? 1.538 -5.686 3.871 1.00 95.88 118 GLU A CA 1
ATOM 946 C C . GLU A 1 118 ? 1.741 -4.749 5.070 1.00 95.88 118 GLU A C 1
ATOM 948 O O . GLU A 1 118 ? 1.481 -5.130 6.209 1.00 95.88 118 GLU A O 1
ATOM 953 N N . THR A 1 119 ? 2.080 -3.479 4.839 1.00 96.44 119 THR A N 1
ATOM 954 C CA . THR A 1 119 ? 2.139 -2.467 5.906 1.00 96.44 119 THR A CA 1
ATOM 955 C C . THR A 1 119 ? 0.766 -2.239 6.554 1.00 96.44 119 THR A C 1
ATOM 957 O O . THR A 1 119 ? 0.675 -2.104 7.776 1.00 96.44 119 THR A O 1
ATOM 960 N N . LEU A 1 120 ? -0.330 -2.272 5.782 1.00 97.44 120 LEU A N 1
ATOM 961 C CA . LEU A 1 120 ? -1.690 -2.258 6.343 1.00 97.44 120 LEU A CA 1
ATOM 962 C C . LEU A 1 120 ? -1.977 -3.510 7.185 1.00 97.44 120 LEU A C 1
ATOM 964 O O . LEU A 1 120 ? -2.635 -3.407 8.223 1.00 97.44 120 LEU A O 1
ATOM 968 N N . PHE A 1 121 ? -1.490 -4.683 6.772 1.00 97.19 121 PHE A N 1
ATOM 969 C CA . PHE A 1 121 ? -1.618 -5.905 7.567 1.00 97.19 121 PHE A CA 1
ATOM 970 C C . PHE A 1 121 ? -0.844 -5.803 8.877 1.00 97.19 121 PHE A C 1
ATOM 972 O O . PHE A 1 121 ? -1.407 -6.109 9.927 1.00 97.19 121 PHE A O 1
ATOM 979 N N . LEU A 1 122 ? 0.398 -5.313 8.841 1.00 95.06 122 LEU A N 1
ATOM 980 C CA . LEU A 1 122 ? 1.209 -5.068 10.036 1.00 95.06 122 LEU A CA 1
ATOM 981 C C . LEU A 1 122 ? 0.508 -4.107 11.002 1.00 95.06 122 LEU A C 1
ATOM 983 O O . LEU A 1 122 ? 0.447 -4.383 12.199 1.00 95.06 122 LEU A O 1
ATOM 987 N N . TRP A 1 123 ? -0.100 -3.037 10.484 1.00 96.62 123 TRP A N 1
ATOM 988 C CA . TRP A 1 123 ? -0.895 -2.100 11.278 1.00 96.62 123 TRP A CA 1
ATOM 989 C C . TRP A 1 123 ? -2.037 -2.791 12.026 1.00 96.62 123 TRP A C 1
ATOM 991 O O . TRP A 1 123 ? -2.162 -2.662 13.245 1.00 96.62 123 TRP A O 1
ATOM 1001 N N . TRP A 1 124 ? -2.877 -3.551 11.318 1.00 96.44 124 TRP A N 1
ATOM 1002 C CA . TRP A 1 124 ? -4.006 -4.238 11.949 1.00 96.44 124 TRP A CA 1
ATOM 1003 C C . TRP A 1 124 ? -3.576 -5.405 12.841 1.00 96.44 124 TRP A C 1
ATOM 1005 O O . TRP A 1 124 ? -4.250 -5.678 13.838 1.00 96.44 124 TRP A O 1
ATOM 1015 N N . ALA A 1 125 ? -2.452 -6.053 12.532 1.00 93.81 125 ALA A N 1
ATOM 1016 C CA . ALA A 1 125 ? -1.839 -7.051 13.396 1.00 93.81 125 ALA A CA 1
ATOM 1017 C C . ALA A 1 125 ? -1.397 -6.427 14.726 1.00 93.81 125 ALA A C 1
ATOM 1019 O O . ALA A 1 125 ? -1.695 -6.986 15.777 1.00 93.81 125 ALA A O 1
ATOM 1020 N N . ASP A 1 126 ? -0.782 -5.243 14.716 1.00 94.25 126 ASP A N 1
ATOM 1021 C CA . ASP A 1 126 ? -0.394 -4.546 15.948 1.00 94.25 126 ASP A CA 1
ATOM 1022 C C . ASP A 1 126 ? -1.599 -4.030 16.748 1.00 94.25 126 ASP A C 1
ATOM 1024 O O . ASP A 1 126 ? -1.596 -4.119 17.977 1.00 94.25 126 ASP A O 1
ATOM 1028 N N . VAL A 1 127 ? -2.681 -3.596 16.087 1.00 95.19 127 VAL A N 1
ATOM 1029 C CA . VAL A 1 127 ? -3.963 -3.316 16.768 1.00 95.19 127 VAL A CA 1
ATOM 1030 C C . VAL A 1 127 ? -4.511 -4.578 17.453 1.00 95.19 127 VAL A C 1
ATOM 1032 O O . VAL A 1 127 ? -5.042 -4.501 18.563 1.00 95.19 127 VAL A O 1
ATOM 1035 N N . LEU A 1 128 ? -4.386 -5.749 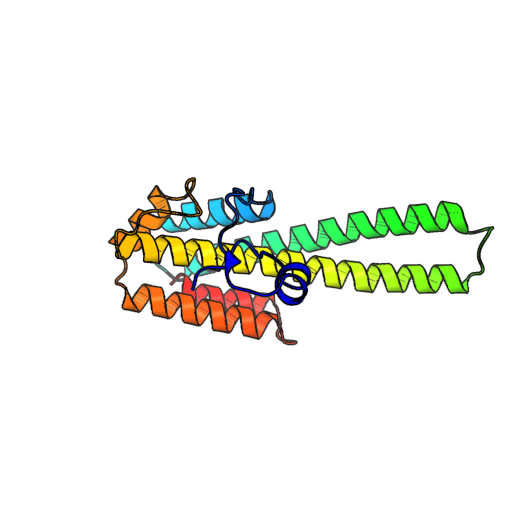16.819 1.00 93.56 128 LEU A N 1
ATOM 1036 C CA . LEU A 1 128 ? -4.812 -7.023 17.401 1.00 93.56 128 LEU A CA 1
ATOM 1037 C C . LEU A 1 128 ? -3.896 -7.473 18.552 1.00 93.56 128 LEU A C 1
ATOM 1039 O O . LEU A 1 128 ? -4.407 -7.896 19.585 1.00 93.56 128 LEU A O 1
ATOM 1043 N N . ARG A 1 129 ? -2.572 -7.328 18.434 1.00 91.69 129 ARG A N 1
ATOM 1044 C CA . ARG A 1 129 ? -1.620 -7.618 19.526 1.00 91.69 129 ARG A CA 1
ATOM 1045 C C . ARG A 1 129 ? -1.882 -6.744 20.749 1.00 91.69 129 ARG A C 1
ATOM 1047 O O . ARG A 1 129 ? -1.965 -7.253 21.865 1.00 91.69 129 ARG A O 1
ATOM 1054 N N . ALA A 1 130 ? -2.134 -5.452 20.529 1.00 92.06 130 ALA A N 1
ATOM 1055 C CA . ALA A 1 130 ? -2.513 -4.513 21.584 1.00 92.06 130 ALA A CA 1
ATOM 1056 C C . ALA A 1 130 ? -3.809 -4.921 22.309 1.00 92.06 130 ALA A C 1
ATOM 1058 O O . ALA A 1 130 ? -3.996 -4.584 23.476 1.00 92.06 130 ALA A O 1
ATOM 1059 N N . LYS A 1 131 ? -4.705 -5.664 21.643 1.00 88.81 131 LYS A N 1
ATOM 1060 C CA . LYS A 1 131 ? -5.934 -6.197 22.247 1.00 88.81 131 LYS A CA 1
ATOM 1061 C C . LYS A 1 131 ? -5.706 -7.383 23.174 1.00 88.81 131 LYS A C 1
ATOM 1063 O O . LYS A 1 131 ? -6.442 -7.516 24.147 1.00 88.81 131 LYS A O 1
ATOM 1068 N N . VAL A 1 132 ? -4.751 -8.248 22.848 1.00 86.75 132 VAL A N 1
ATOM 1069 C CA . VAL A 1 132 ? -4.476 -9.487 23.595 1.00 86.75 132 VAL A CA 1
ATOM 1070 C C . VAL A 1 132 ? -3.335 -9.335 24.607 1.00 86.75 132 VAL A C 1
ATOM 1072 O O . VAL A 1 132 ? -2.939 -10.320 25.218 1.00 86.75 132 VAL A O 1
ATOM 1075 N N . ALA A 1 133 ? -2.844 -8.105 24.814 1.00 71.12 133 ALA A N 1
ATOM 1076 C CA . ALA A 1 133 ? -1.721 -7.779 25.698 1.00 71.12 133 ALA A CA 1
ATOM 1077 C C . ALA A 1 133 ? -0.442 -8.586 25.390 1.00 71.12 133 ALA A C 1
ATOM 1079 O O . ALA A 1 133 ? 0.352 -8.876 26.285 1.00 71.12 133 ALA A O 1
ATOM 1080 N N . GLU A 1 134 ? -0.237 -8.950 24.120 1.00 71.38 134 GLU A N 1
ATOM 1081 C CA . GLU A 1 134 ? 0.982 -9.633 23.690 1.00 71.38 134 GLU A CA 1
ATOM 1082 C C . GLU A 1 134 ? 2.157 -8.657 23.563 1.00 71.38 134 GLU A C 1
ATOM 1084 O O . GLU A 1 134 ? 2.028 -7.541 23.054 1.00 71.38 134 GLU A O 1
ATOM 1089 N N . VAL A 1 135 ? 3.330 -9.117 24.004 1.00 65.06 135 VAL A N 1
ATOM 1090 C CA . VAL A 1 135 ? 4.608 -8.415 23.859 1.00 65.06 135 VAL A CA 1
ATOM 1091 C C . VAL A 1 135 ? 5.149 -8.640 22.443 1.00 65.06 135 VAL A C 1
ATOM 1093 O O . VAL A 1 135 ? 5.145 -9.767 21.951 1.00 65.06 135 VAL A O 1
ATOM 1096 N N . GLY A 1 136 ? 5.663 -7.585 21.804 1.00 73.69 136 GLY A N 1
ATOM 1097 C CA . GLY A 1 136 ? 6.301 -7.664 20.482 1.00 73.69 136 GLY A CA 1
ATOM 1098 C C . GLY A 1 136 ? 5.501 -6.984 19.374 1.00 73.69 136 GLY A C 1
ATOM 1099 O O . GLY A 1 136 ? 5.079 -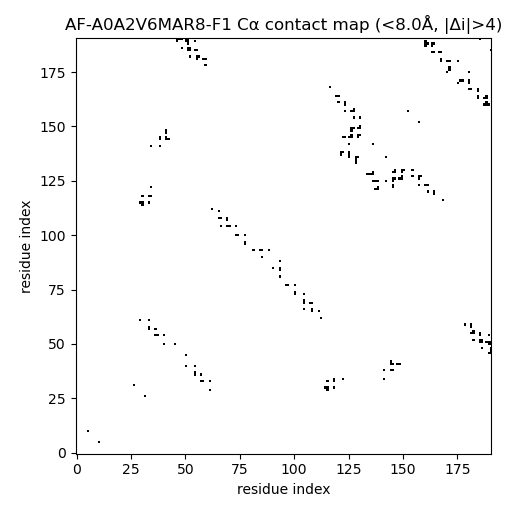7.634 18.417 1.00 73.69 136 GLY A O 1
ATOM 1100 N N . ARG A 1 137 ? 5.296 -5.668 19.508 1.00 78.56 137 ARG A N 1
ATOM 1101 C CA . ARG A 1 137 ? 4.806 -4.825 18.407 1.00 78.56 137 ARG A CA 1
ATOM 1102 C C . ARG A 1 137 ? 5.852 -4.777 17.301 1.00 78.56 137 ARG A C 1
ATOM 1104 O O . ARG A 1 137 ? 7.044 -4.785 17.589 1.00 78.56 137 ARG A O 1
ATOM 1111 N N . LEU A 1 138 ? 5.397 -4.726 16.056 1.00 83.88 138 LEU A N 1
ATOM 1112 C CA . LEU A 1 138 ? 6.281 -4.610 14.895 1.00 83.88 138 LEU A CA 1
ATOM 1113 C C . LEU A 1 138 ? 6.436 -3.152 14.443 1.00 83.88 138 LEU A C 1
ATOM 1115 O O . LEU A 1 138 ? 7.428 -2.806 13.812 1.00 83.88 138 LEU A O 1
ATOM 1119 N N . LEU A 1 139 ? 5.470 -2.294 14.777 1.00 89.62 139 LEU A N 1
ATOM 1120 C CA . LEU A 1 139 ? 5.420 -0.881 14.421 1.00 89.62 139 LEU A CA 1
ATOM 1121 C C . LEU A 1 139 ? 5.555 -0.019 15.681 1.00 89.62 139 LEU A C 1
ATOM 1123 O O . LEU A 1 139 ? 4.606 0.637 16.114 1.00 89.62 139 LEU A O 1
ATOM 1127 N N . GLU A 1 140 ? 6.744 -0.020 16.285 1.00 88.19 140 GLU A N 1
ATOM 1128 C CA . GLU A 1 140 ? 7.003 0.687 17.550 1.00 88.19 140 GLU A CA 1
ATOM 1129 C C . GLU A 1 140 ? 6.681 2.187 17.475 1.00 88.19 140 GLU A C 1
ATOM 1131 O O . GLU A 1 140 ? 6.041 2.732 18.374 1.00 88.19 140 GLU A O 1
ATOM 1136 N N . SER A 1 141 ? 7.008 2.837 16.352 1.00 90.00 141 SER A N 1
ATOM 1137 C CA . SER A 1 141 ? 6.693 4.254 16.097 1.00 90.00 141 SER A CA 1
ATOM 1138 C C . SER A 1 141 ? 5.189 4.564 16.071 1.00 90.00 141 SER A C 1
ATOM 1140 O O . SER A 1 141 ? 4.787 5.722 16.156 1.00 90.00 141 SER A O 1
ATOM 1142 N N . CYS A 1 142 ? 4.350 3.532 15.962 1.00 94.12 142 CYS A N 1
ATOM 1143 C CA . CYS A 1 142 ? 2.897 3.611 15.865 1.00 94.12 142 CYS A CA 1
ATOM 1144 C C . CYS A 1 142 ? 2.189 2.988 17.085 1.00 94.12 142 CYS A C 1
ATOM 1146 O O . CYS A 1 142 ? 0.973 2.760 17.051 1.00 94.12 142 CYS A O 1
ATOM 1148 N N . ALA A 1 143 ? 2.924 2.690 18.163 1.00 92.19 143 ALA A N 1
ATOM 1149 C CA . ALA A 1 143 ? 2.397 1.992 19.335 1.00 92.19 143 ALA A CA 1
ATOM 1150 C C . ALA A 1 143 ? 1.199 2.722 19.966 1.00 92.19 143 ALA A C 1
ATOM 1152 O O . ALA A 1 143 ? 0.140 2.119 20.134 1.00 92.19 143 ALA A O 1
ATOM 1153 N N . GLU A 1 144 ? 1.316 4.029 20.216 1.00 93.69 144 GLU A N 1
ATOM 1154 C CA . GLU A 1 144 ? 0.238 4.834 20.812 1.00 93.69 144 GLU A CA 1
ATOM 1155 C C . GLU A 1 144 ? -1.036 4.816 19.949 1.00 93.69 144 GLU A C 1
ATOM 1157 O O . GLU A 1 144 ? -2.153 4.619 20.436 1.00 93.69 144 GLU A O 1
ATOM 1162 N N . ALA A 1 145 ? -0.879 4.969 18.633 1.00 95.50 145 ALA A N 1
ATOM 1163 C CA . ALA A 1 145 ? -1.998 5.006 17.702 1.00 95.50 145 ALA A CA 1
ATOM 1164 C C . ALA A 1 145 ? -2.720 3.649 17.610 1.00 95.50 145 ALA A C 1
ATOM 1166 O O . ALA A 1 145 ? -3.956 3.589 17.624 1.00 95.50 145 ALA A O 1
ATOM 1167 N N . THR A 1 146 ? -1.960 2.552 17.560 1.00 94.94 146 THR A N 1
ATOM 1168 C CA . THR A 1 146 ? -2.511 1.190 17.520 1.00 94.94 146 THR A CA 1
ATOM 1169 C C . THR A 1 146 ? -3.159 0.793 18.853 1.00 94.94 146 THR A C 1
ATOM 1171 O O . THR A 1 146 ? -4.223 0.171 18.841 1.00 94.94 146 THR A O 1
ATOM 1174 N N . GL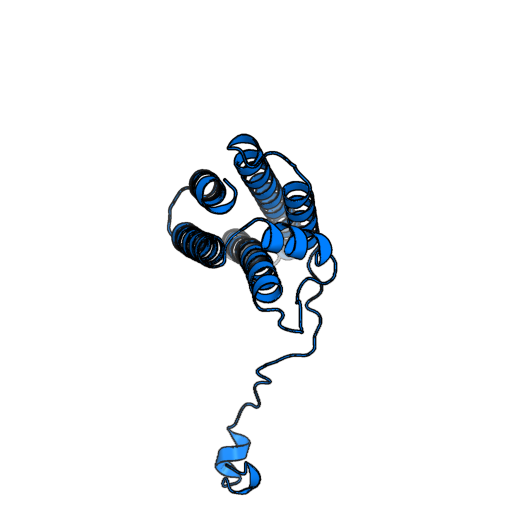U A 1 147 ? -2.614 1.225 19.998 1.00 93.44 147 GLU A N 1
ATOM 1175 C CA . GLU A 1 147 ? -3.238 1.082 21.329 1.00 93.44 147 GLU A CA 1
ATOM 1176 C C . GLU A 1 147 ? -4.562 1.819 21.434 1.00 93.44 147 GLU A C 1
ATOM 1178 O O . GLU A 1 147 ? -5.561 1.259 21.890 1.00 93.44 147 GLU A O 1
ATOM 1183 N N . LYS A 1 148 ? -4.601 3.065 20.966 1.00 93.44 148 LYS A N 1
ATOM 1184 C CA . LYS A 1 148 ? -5.824 3.861 20.968 1.00 93.44 148 LYS A CA 1
ATOM 1185 C C . LYS A 1 148 ? -6.923 3.193 20.144 1.00 93.44 148 LYS A C 1
ATOM 1187 O O . LYS A 1 148 ? -8.064 3.087 20.603 1.00 93.44 148 LYS A O 1
ATOM 1192 N N . LEU A 1 149 ? -6.599 2.706 18.943 1.00 93.31 149 LEU A N 1
ATOM 1193 C CA . LEU A 1 149 ? -7.561 1.967 18.121 1.00 93.31 149 LEU A CA 1
ATOM 1194 C C . LEU A 1 149 ? -8.012 0.672 18.795 1.00 93.31 149 LEU A C 1
ATOM 1196 O O . LEU A 1 149 ? -9.211 0.373 18.768 1.00 93.31 149 LEU A O 1
ATOM 1200 N N . ALA A 1 150 ? -7.085 -0.056 19.424 1.00 93.31 150 ALA A N 1
ATOM 1201 C CA . ALA A 1 150 ? -7.399 -1.235 20.212 1.00 93.31 150 ALA A CA 1
ATOM 1202 C C . ALA A 1 150 ? -8.369 -0.884 21.346 1.00 93.31 150 ALA A C 1
ATOM 1204 O O . ALA A 1 150 ? -9.397 -1.534 21.463 1.00 93.31 150 ALA A O 1
ATOM 1205 N N . GLY A 1 151 ? -8.160 0.181 22.120 1.00 92.44 151 GLY A N 1
ATOM 1206 C CA . GLY A 1 151 ? -9.096 0.601 23.174 1.00 92.44 151 GLY A CA 1
ATOM 1207 C C . GLY A 1 151 ? -10.524 0.886 22.674 1.00 92.44 151 GLY A C 1
ATOM 1208 O O . GLY A 1 151 ? -11.495 0.646 23.385 1.00 92.44 151 GLY A O 1
ATOM 1209 N N . GLN A 1 152 ? -10.666 1.335 21.426 1.00 91.75 152 GLN A N 1
ATOM 1210 C CA . GLN A 1 152 ? -11.933 1.794 20.842 1.00 91.75 152 GLN A CA 1
ATOM 1211 C C . GLN A 1 152 ? -12.706 0.741 20.023 1.00 91.75 152 GLN A C 1
ATOM 1213 O O . GLN A 1 152 ? -13.830 1.002 19.595 1.00 91.75 152 GLN A O 1
ATOM 1218 N N . LEU A 1 153 ? -12.108 -0.402 19.692 1.00 91.81 153 LEU A N 1
ATOM 1219 C CA . LEU A 1 153 ? -12.746 -1.464 18.898 1.00 91.81 153 LEU A CA 1
ATOM 1220 C C . LEU A 1 153 ? -12.948 -2.712 19.754 1.00 91.81 153 LEU A C 1
ATOM 1222 O O . LEU A 1 153 ? -12.296 -2.862 20.772 1.00 91.81 153 LEU A O 1
ATOM 1226 N N . ASN A 1 154 ? -13.817 -3.642 19.363 1.00 93.00 154 ASN A N 1
ATOM 1227 C CA . ASN A 1 154 ? -13.798 -4.998 19.927 1.00 93.00 154 ASN A CA 1
ATOM 1228 C C . ASN A 1 154 ? -13.007 -5.945 19.006 1.00 93.00 154 ASN A C 1
ATOM 1230 O O . ASN A 1 154 ? -12.809 -5.645 17.827 1.00 93.00 154 ASN A O 1
ATOM 1234 N N . THR A 1 155 ? -12.553 -7.088 19.527 1.00 94.75 155 THR A N 1
ATOM 1235 C CA . THR A 1 155 ? -11.719 -8.042 18.770 1.00 94.75 155 THR A CA 1
ATOM 1236 C C . THR A 1 155 ? -12.408 -8.520 17.490 1.00 94.75 155 THR A C 1
ATOM 1238 O O . THR A 1 155 ? -11.793 -8.529 16.427 1.00 94.75 155 THR A O 1
ATOM 1241 N N . ALA A 1 156 ? -13.712 -8.817 17.545 1.00 95.50 156 ALA A N 1
ATOM 1242 C CA . ALA A 1 156 ? -14.489 -9.215 16.368 1.00 95.50 156 ALA A CA 1
ATOM 1243 C C . ALA A 1 156 ? -14.492 -8.138 15.264 1.00 95.50 156 ALA A C 1
ATOM 1245 O O . ALA A 1 156 ? -14.409 -8.451 14.078 1.00 95.50 156 ALA A O 1
ATOM 1246 N N . SER A 1 157 ? -14.540 -6.859 15.644 1.00 94.56 157 SER A N 1
ATOM 1247 C CA . SER A 1 157 ? -14.494 -5.721 14.721 1.00 94.56 157 SER A CA 1
ATOM 1248 C C . SER A 1 157 ? -13.126 -5.545 14.071 1.00 94.56 157 SER A C 1
ATOM 1250 O O . SER A 1 157 ? -13.070 -5.140 12.910 1.00 94.56 157 SER A O 1
ATOM 1252 N N . VAL A 1 158 ? -12.043 -5.834 14.798 1.00 95.56 158 VAL A N 1
ATOM 1253 C CA . VAL A 1 158 ? -10.675 -5.831 14.256 1.00 95.56 158 VAL A CA 1
ATOM 1254 C C . VAL A 1 158 ? -10.515 -6.976 13.256 1.00 95.56 158 VAL A C 1
ATOM 1256 O O . VAL A 1 158 ? -10.159 -6.732 12.108 1.00 95.56 158 VAL A O 1
ATOM 1259 N N . LEU A 1 159 ? -10.901 -8.200 13.631 1.00 96.44 159 LEU A N 1
ATOM 1260 C CA . LEU A 1 159 ? -10.837 -9.369 12.743 1.00 96.44 159 LEU A CA 1
ATOM 1261 C C . LEU A 1 159 ? -11.676 -9.188 11.472 1.00 96.44 159 LEU A C 1
ATOM 1263 O O . LEU A 1 159 ? -11.243 -9.561 10.386 1.00 96.44 159 LEU A O 1
ATOM 1267 N N . LYS A 1 160 ? -12.858 -8.566 11.575 1.00 97.25 160 LYS A N 1
ATOM 1268 C CA . LYS A 1 160 ? -13.672 -8.228 10.399 1.00 97.25 160 LYS A CA 1
ATOM 1269 C C . LYS A 1 160 ? -12.924 -7.298 9.441 1.00 97.25 160 LYS A C 1
ATOM 1271 O O . LYS A 1 160 ? -13.036 -7.480 8.237 1.00 97.25 160 LYS A O 1
ATOM 1276 N N . ARG A 1 161 ? -12.174 -6.318 9.950 1.00 96.75 161 ARG A N 1
ATOM 1277 C CA . ARG A 1 161 ? -11.396 -5.380 9.123 1.00 96.75 161 ARG A CA 1
ATOM 1278 C C . ARG A 1 161 ? -10.190 -6.048 8.477 1.00 96.75 161 ARG A C 1
ATOM 1280 O O . ARG A 1 161 ? -9.950 -5.793 7.306 1.00 96.75 161 ARG A O 1
ATOM 1287 N N . VAL A 1 162 ? -9.518 -6.954 9.188 1.00 97.44 162 VAL A N 1
ATOM 1288 C CA . VAL A 1 162 ? -8.452 -7.793 8.613 1.00 97.44 162 VAL A CA 1
ATOM 1289 C C . VAL A 1 162 ? -8.988 -8.617 7.440 1.00 97.44 162 VAL A C 1
ATOM 1291 O O . VAL A 1 162 ? -8.412 -8.560 6.363 1.00 97.44 162 VAL A O 1
ATOM 1294 N N . ARG A 1 163 ? -10.152 -9.268 7.578 1.00 98.19 163 ARG A N 1
ATOM 1295 C CA . ARG A 1 163 ? -10.779 -9.997 6.456 1.00 98.19 163 ARG A CA 1
ATOM 1296 C C . ARG A 1 163 ? -11.108 -9.098 5.263 1.00 98.19 163 ARG A C 1
ATOM 1298 O O . ARG A 1 163 ? -10.902 -9.482 4.122 1.00 98.19 163 ARG A O 1
ATOM 1305 N N . ARG A 1 164 ? -11.596 -7.876 5.508 1.00 98.12 164 ARG A N 1
ATOM 1306 C CA . ARG A 1 164 ? -11.844 -6.900 4.429 1.00 98.12 164 ARG A CA 1
ATOM 1307 C C . ARG A 1 164 ? -10.554 -6.440 3.751 1.00 98.12 164 ARG A C 1
ATOM 1309 O O . ARG A 1 164 ? -10.567 -6.168 2.557 1.00 98.12 164 ARG A O 1
ATOM 1316 N N . LEU A 1 165 ? -9.452 -6.370 4.493 1.00 98.25 165 LEU A N 1
ATOM 1317 C CA . LEU A 1 165 ? -8.132 -6.094 3.938 1.00 98.25 165 LEU A CA 1
ATOM 1318 C C . LEU A 1 165 ? -7.612 -7.266 3.085 1.00 98.25 165 LEU A C 1
ATOM 1320 O O . LEU A 1 165 ? -7.039 -7.020 2.028 1.00 98.25 165 LEU A O 1
ATOM 1324 N N . GLU A 1 166 ? -7.869 -8.516 3.481 1.00 98.25 166 GLU A N 1
ATOM 1325 C CA . GLU A 1 166 ? -7.591 -9.708 2.658 1.00 98.25 166 GLU A CA 1
ATOM 1326 C C . GLU A 1 166 ? -8.373 -9.675 1.345 1.00 98.25 166 GLU A C 1
ATOM 1328 O O . GLU A 1 166 ? -7.771 -9.770 0.280 1.00 98.25 166 GLU A O 1
ATOM 1333 N N . GLU A 1 167 ? -9.683 -9.428 1.403 1.00 98.12 167 GLU A N 1
ATOM 1334 C CA . GLU A 1 167 ? -10.521 -9.287 0.206 1.00 98.12 167 GLU A CA 1
ATOM 1335 C C . GLU A 1 167 ? -10.016 -8.169 -0.723 1.00 98.12 167 GLU A C 1
ATOM 1337 O O . GLU A 1 167 ? -9.959 -8.349 -1.939 1.00 98.12 167 GLU A O 1
ATOM 1342 N N . MET A 1 168 ? -9.606 -7.024 -0.161 1.00 98.06 168 MET A N 1
ATOM 1343 C CA . MET A 1 168 ? -9.032 -5.916 -0.930 1.00 98.06 168 MET A CA 1
ATOM 1344 C C . MET A 1 168 ? -7.712 -6.319 -1.603 1.00 98.06 168 MET A C 1
ATOM 1346 O O . MET A 1 168 ? -7.518 -6.025 -2.781 1.00 98.06 168 MET A O 1
ATOM 1350 N N . ARG A 1 169 ? -6.811 -7.013 -0.892 1.00 97.94 169 ARG A N 1
ATOM 1351 C CA . ARG A 1 169 ? -5.560 -7.539 -1.468 1.00 97.94 169 ARG A CA 1
ATOM 1352 C C . ARG A 1 169 ? -5.850 -8.491 -2.625 1.00 97.94 169 ARG A C 1
ATOM 1354 O O . ARG A 1 169 ? -5.229 -8.375 -3.679 1.00 97.94 169 ARG A O 1
ATOM 1361 N N . ASP A 1 170 ? -6.790 -9.409 -2.436 1.00 97.69 170 ASP A N 1
ATOM 1362 C CA . ASP A 1 170 ? -7.131 -10.408 -3.443 1.00 97.69 170 ASP A CA 1
ATOM 1363 C C . ASP A 1 170 ? -7.705 -9.735 -4.698 1.00 97.69 170 ASP A C 1
ATOM 1365 O O . ASP A 1 170 ? -7.288 -10.051 -5.810 1.00 97.69 170 ASP A O 1
ATO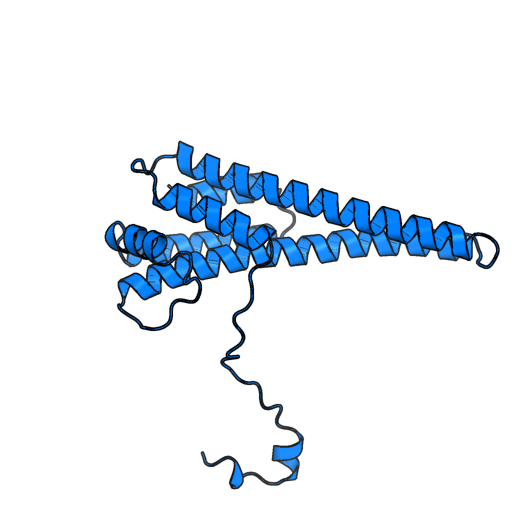M 1369 N N . GLN A 1 171 ? -8.563 -8.722 -4.535 1.00 97.62 171 GLN A N 1
ATOM 1370 C CA . GLN A 1 171 ? -9.067 -7.904 -5.643 1.00 97.62 171 GLN A CA 1
ATOM 1371 C C . GLN A 1 171 ? -7.954 -7.135 -6.370 1.00 97.62 171 GLN A C 1
ATOM 1373 O O . GLN A 1 171 ? -7.951 -7.105 -7.602 1.00 97.62 171 GLN A O 1
ATOM 1378 N N . LEU A 1 172 ? -6.981 -6.562 -5.650 1.00 96.31 172 LEU A N 1
ATOM 1379 C CA . LEU A 1 172 ? -5.828 -5.868 -6.248 1.00 96.31 172 LEU A CA 1
ATOM 1380 C C . LEU A 1 172 ? -4.929 -6.795 -7.084 1.00 96.31 172 LEU A C 1
ATOM 1382 O O . LEU A 1 172 ? -4.186 -6.314 -7.944 1.00 96.31 172 LEU A O 1
ATOM 1386 N N . ASN A 1 173 ? -4.996 -8.108 -6.856 1.00 93.81 173 ASN A N 1
ATOM 1387 C CA . ASN A 1 173 ? -4.279 -9.120 -7.633 1.00 93.81 173 ASN A CA 1
ATOM 1388 C C . ASN A 1 173 ? -5.051 -9.598 -8.878 1.00 93.81 173 ASN A C 1
ATOM 1390 O O . ASN A 1 173 ? -4.559 -10.454 -9.611 1.00 93.81 173 ASN A O 1
ATOM 1394 N N . THR A 1 174 ? -6.235 -9.040 -9.140 1.00 94.25 174 THR A N 1
ATOM 1395 C CA . THR A 1 174 ? -7.021 -9.287 -10.361 1.00 94.25 174 THR A CA 1
ATOM 1396 C C . THR A 1 174 ? -6.858 -8.149 -11.382 1.00 94.25 174 THR A C 1
ATOM 1398 O O . THR A 1 174 ? -5.966 -7.311 -11.269 1.00 94.25 174 THR A O 1
ATOM 1401 N N . ASN A 1 175 ? -7.728 -8.108 -12.397 1.00 91.00 175 ASN A N 1
ATOM 1402 C CA . ASN A 1 175 ? -7.833 -7.020 -13.374 1.00 91.00 175 ASN A CA 1
ATOM 1403 C C . ASN A 1 175 ? -8.782 -5.882 -12.936 1.00 91.00 175 ASN A C 1
ATOM 1405 O O . ASN A 1 175 ? -9.126 -5.029 -13.755 1.00 91.00 175 ASN A O 1
ATOM 1409 N N . ALA A 1 176 ? -9.238 -5.875 -11.680 1.00 95.06 176 ALA A N 1
ATOM 1410 C CA . ALA A 1 176 ? -10.111 -4.832 -11.154 1.00 95.06 176 ALA A CA 1
ATOM 1411 C C . ALA A 1 176 ? -9.434 -3.448 -11.149 1.00 95.06 176 ALA A C 1
ATOM 1413 O O . ALA A 1 176 ? -8.219 -3.321 -10.986 1.00 95.06 176 ALA A O 1
ATOM 1414 N N . GLN A 1 177 ? -10.237 -2.388 -11.289 1.00 96.62 177 GLN A N 1
ATOM 1415 C CA . GLN A 1 177 ? -9.741 -1.013 -11.254 1.00 96.62 177 GLN A CA 1
ATOM 1416 C C . GLN A 1 177 ? -9.215 -0.666 -9.855 1.00 96.62 177 GLN A C 1
ATOM 1418 O O . GLN A 1 177 ? -9.981 -0.552 -8.900 1.00 96.62 177 GLN A O 1
ATOM 1423 N N . GLU A 1 178 ? -7.907 -0.435 -9.753 1.00 96.88 178 GLU A N 1
ATOM 1424 C CA . GLU A 1 178 ? -7.196 -0.219 -8.487 1.00 96.88 178 GLU A CA 1
ATOM 1425 C C . GLU A 1 178 ? -7.802 0.889 -7.615 1.00 96.88 178 GLU A C 1
ATOM 1427 O O . GLU A 1 178 ? -8.042 0.670 -6.430 1.00 96.88 178 GLU A O 1
ATOM 1432 N N . ALA A 1 179 ? -8.101 2.054 -8.197 1.00 96.38 179 ALA A N 1
ATOM 1433 C CA . ALA A 1 179 ? -8.688 3.173 -7.460 1.00 96.38 179 ALA A CA 1
ATOM 1434 C C . ALA A 1 179 ? -10.026 2.794 -6.801 1.00 96.38 179 ALA A C 1
ATOM 1436 O O . ALA A 1 179 ? -10.252 3.110 -5.634 1.00 96.38 179 ALA A O 1
ATOM 1437 N N . LEU A 1 180 ? -10.876 2.053 -7.521 1.00 97.69 180 LEU A N 1
ATOM 1438 C CA . LEU A 1 180 ? -12.169 1.595 -7.018 1.00 97.69 180 LEU A CA 1
ATOM 1439 C C . LEU A 1 180 ? -12.004 0.553 -5.906 1.00 97.69 180 LEU A C 1
ATOM 1441 O O . LEU A 1 180 ? -12.684 0.630 -4.884 1.00 97.69 180 LEU A O 1
ATOM 1445 N N . VAL A 1 181 ? -11.085 -0.402 -6.084 1.00 98.00 181 VAL A N 1
ATOM 1446 C CA . VAL A 1 181 ? -10.783 -1.424 -5.068 1.00 98.00 181 VAL A CA 1
ATOM 1447 C C . VAL A 1 181 ? -10.306 -0.773 -3.769 1.00 98.00 181 VAL A C 1
ATOM 1449 O O . VAL A 1 181 ? -10.781 -1.131 -2.692 1.00 98.00 181 VAL A O 1
ATOM 1452 N N . LEU A 1 182 ? -9.415 0.218 -3.861 1.00 97.31 182 LEU A N 1
ATOM 1453 C CA . LEU A 1 182 ? -8.921 0.957 -2.698 1.00 97.31 182 LEU A CA 1
ATOM 1454 C C . LEU A 1 182 ? -10.024 1.766 -2.025 1.00 97.31 182 LEU A C 1
ATOM 1456 O O . LEU A 1 182 ? -10.140 1.746 -0.804 1.00 97.31 182 LEU A O 1
ATOM 1460 N N . GLU A 1 183 ? -10.863 2.446 -2.799 1.00 97.12 183 GLU A N 1
ATOM 1461 C CA . GLU A 1 183 ? -11.976 3.224 -2.264 1.00 97.12 183 GLU A CA 1
ATOM 1462 C C . GLU A 1 183 ? -12.961 2.355 -1.479 1.00 97.12 183 GLU A C 1
ATOM 1464 O O . GLU A 1 183 ? -13.210 2.606 -0.295 1.00 97.12 183 GLU A O 1
ATOM 1469 N N . VAL A 1 184 ? -13.459 1.288 -2.102 1.00 97.19 184 VAL A N 1
ATOM 1470 C CA . VAL A 1 184 ? -14.412 0.364 -1.478 1.00 97.19 184 VAL A CA 1
ATOM 1471 C C . VAL A 1 184 ? -13.771 -0.370 -0.297 1.00 97.19 184 VAL A C 1
ATOM 1473 O O . VAL A 1 184 ? -14.372 -0.468 0.778 1.00 97.19 184 VAL A O 1
ATOM 1476 N N . GLY A 1 185 ? -12.532 -0.840 -0.451 1.00 97.19 185 GLY A N 1
ATOM 1477 C CA . GLY A 1 185 ? -11.788 -1.509 0.611 1.00 97.19 185 GLY A CA 1
ATOM 1478 C C . GLY A 1 185 ? -11.578 -0.604 1.824 1.00 97.19 185 GLY A C 1
ATOM 1479 O O . GLY A 1 185 ? -11.925 -0.976 2.949 1.00 97.19 185 GLY A O 1
ATOM 1480 N N . CYS A 1 186 ? -11.119 0.633 1.619 1.00 96.69 186 CYS A N 1
ATOM 1481 C CA . CYS A 1 186 ? -10.944 1.601 2.698 1.00 96.69 186 CYS A CA 1
ATOM 1482 C C . CYS A 1 186 ? -12.264 1.947 3.398 1.00 96.69 186 CYS A C 1
ATOM 1484 O O . CYS A 1 186 ? -12.274 2.067 4.625 1.00 96.69 186 CYS A O 1
ATOM 1486 N N . LEU A 1 187 ? -13.384 2.045 2.673 1.00 96.19 187 LEU A N 1
ATOM 1487 C CA . LEU A 1 187 ? -14.710 2.229 3.277 1.00 96.19 187 LEU A CA 1
ATOM 1488 C C . LEU A 1 187 ? -15.104 1.064 4.192 1.00 96.19 187 LEU A C 1
ATOM 1490 O O . LEU A 1 187 ? -15.747 1.278 5.219 1.00 96.19 187 LEU A O 1
ATOM 1494 N N . HIS A 1 188 ? -14.723 -0.168 3.862 1.00 96.00 188 HIS A N 1
ATOM 1495 C CA . HIS A 1 188 ? -15.000 -1.328 4.708 1.00 96.00 188 HIS A CA 1
ATOM 1496 C C . HIS A 1 188 ? -14.038 -1.474 5.893 1.00 96.00 188 HIS A C 1
ATOM 1498 O O . HIS A 1 188 ? -14.434 -2.006 6.935 1.00 96.00 188 HIS A O 1
ATOM 1504 N N . ILE A 1 189 ? -12.800 -1.001 5.749 1.00 96.00 189 ILE A N 1
ATOM 1505 C CA . ILE A 1 189 ? -11.740 -1.141 6.752 1.00 96.00 189 ILE A CA 1
ATOM 1506 C C . ILE A 1 189 ? -11.765 0.015 7.768 1.00 96.00 189 ILE A C 1
ATOM 1508 O O . ILE A 1 189 ? -11.652 -0.218 8.970 1.00 96.00 189 ILE A O 1
ATOM 1512 N N . PHE A 1 190 ? -11.939 1.260 7.319 1.00 93.88 190 PHE A N 1
ATOM 1513 C CA . PHE A 1 190 ? -11.701 2.466 8.132 1.00 93.88 190 PHE A CA 1
ATOM 1514 C C . PHE A 1 190 ? -12.958 3.248 8.534 1.00 93.88 190 PHE A C 1
ATOM 1516 O O . PHE A 1 190 ? -12.838 4.276 9.215 1.00 93.88 190 PHE A O 1
ATOM 1523 N N . ARG A 1 191 ? -14.145 2.781 8.133 1.00 86.62 191 ARG A N 1
ATOM 1524 C CA . ARG A 1 191 ? -15.433 3.288 8.627 1.00 86.62 191 ARG A CA 1
ATOM 1525 C C . ARG A 1 191 ? -15.751 2.775 10.031 1.00 86.62 191 ARG A C 1
ATOM 1527 O O . ARG A 1 191 ? -15.296 1.665 10.405 1.00 86.62 191 ARG A O 1
#

Nearest PDB structures (foldseek):
  3glh-assembly3_O  TM=4.167E-01  e=3.420E-02  Escherichia coli K-12
  3glg-assembly2_H  TM=5.953E-01  e=5.634E-01  Escherichia coli K-12
  8vap-assembly1_D  TM=3.734E-01  e=2.361E-01  Escherichia coli
  3q7l-assembly1_B  TM=3.622E-01  e=9.741E+00  Homo sapiens
  8vp9-assembly1_B  TM=1.766E-01  e=1.281E+00  Acetivibrio thermocellus ATCC 27405

Foldseek 3Di:
DPPVVDDVVVVVVDDPDPPDDPDLPPDDPLLVQLLVLLLVLLVDPDLDLVSLVSSLVSLVVSLVVLLVVLVVVLVVVLVVCCVVCVPPDDPVVSVVSVVVSVVVSVVVSLVVNVVNLVSVVLLLVLLLCLLVVHPDRSPPVCNVSSNSSNVVDDNVLSVQLSVLSVVLVVCVVDPDDNSVSSSVSSSRNRD

Sequence (191 aa):
ALPEALPETIVSRCLSLPLRTASEIVPSPQEMELLRLLCARAAEKSRGIEGAYRVSQGIQALLNSIREQIRDEHAAALKREETRYRYTTDGGWLSEREDYYKALTESVYRERRSRLIETLFLWWADVLRAKVAEVGRLLESCAEATEKLAGQLNTASVLKRVRRLEEMRDQLNTNAQEALVLEVGCLHIFR